Protein AF-A0A0F3RAG9-F1 (afdb_monomer)

Sequence (196 aa):
MIFYNGQEKYNVARNLWDLFANNKLARELWINDYQLVNVHEIPDEEFKQRIWSGILEFFLKHIHERELLKRWQEISDILPELTKITIGYDYLEMILYYTLTKIEQADKIKLENLLSTKLNPEIGTRLMRSLAQHWQQEGKEIGILEGLQVGEAKGIQIGKAEERVEIAKKLLSQGCNVSLISSVTGLDEAFISSLE

pLDDT: mean 90.66, std 4.64, range [70.31, 97.06]

Mean predicted aligned error: 9.63 Å

Secondary structure (DSSP, 8-state):
------SSPP-S-SSSGGGSTTHHHHHHHHHSPP----GGGS-HHHHHT-TTHHHHHHHHHHTT-S-HHHHHHHTTTTHHHHHTSTTHHHHHHHHHHHHHTTS-HHHHHHHHHHHHHHS-HHHHHHHHHHHHHHHHHHHHHHHHHHHHHHHHHHHHHHHHHHHHHHHHHHHHHTT--HHHHHHHH---HHHHHTT-

Nearest PDB structures (foldseek):
  3ma5-assembly3_C  TM=4.057E-01  e=1.412E+00  Salinibacter ruber DSM 13855
  2kcl-assembly1_A  TM=4.139E-01  e=2.198E+00  Salinibacter ruber DSM 13855
  2kcv-assembly1_A  TM=4.066E-01  e=5.879E+00  Salinibacter ruber DSM 13855
  5ecf-assembly1_A  TM=2.632E-01  e=6.486E+00  Talaromyces marneffei PM1

Structure (mmCIF, N/CA/C/O backbone):
data_AF-A0A0F3RAG9-F1
#
_entry.id   AF-A0A0F3RAG9-F1
#
loop_
_atom_site.group_PDB
_atom_site.id
_atom_site.type_symbol
_atom_site.label_atom_id
_atom_site.label_alt_id
_atom_site.label_comp_id
_atom_site.label_asym_id
_atom_site.label_entity_id
_atom_site.label_seq_id
_atom_site.pdbx_PDB_ins_code
_atom_site.Cartn_x
_atom_site.Cartn_y
_atom_site.Cartn_z
_atom_site.occupancy
_atom_site.B_iso_or_equiv
_atom_site.auth_seq_id
_atom_site.auth_comp_id
_atom_site.auth_asym_id
_at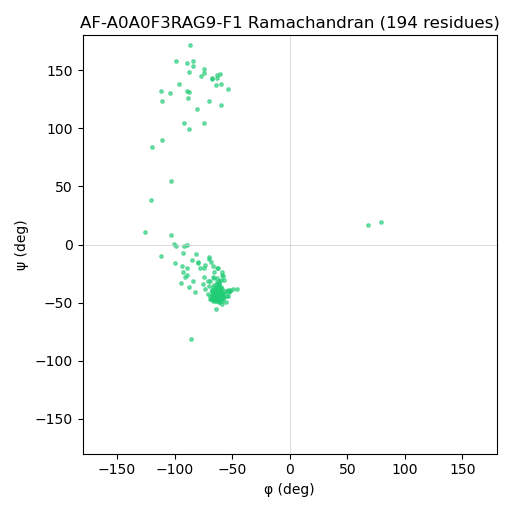om_site.auth_atom_id
_atom_site.pdbx_PDB_model_num
ATOM 1 N N . MET A 1 1 ? -20.037 17.750 -31.673 1.00 79.00 1 MET A N 1
ATOM 2 C CA . MET A 1 1 ? -19.789 19.143 -32.113 1.00 79.00 1 MET A CA 1
ATOM 3 C C . MET A 1 1 ? -19.355 19.939 -30.894 1.00 79.00 1 MET A C 1
ATOM 5 O O . MET A 1 1 ? -20.011 19.799 -29.872 1.00 79.00 1 MET A O 1
ATOM 9 N N . ILE A 1 2 ? -18.245 20.681 -30.964 1.00 86.44 2 ILE A N 1
ATOM 10 C CA . ILE A 1 2 ? -17.717 21.471 -29.835 1.00 86.44 2 ILE A CA 1
ATOM 11 C C . ILE A 1 2 ? -17.875 22.956 -30.167 1.00 86.44 2 ILE A C 1
ATOM 13 O O . ILE A 1 2 ? -17.514 23.374 -31.266 1.00 86.44 2 ILE A O 1
ATOM 17 N N . PHE A 1 3 ? -18.406 23.736 -29.222 1.00 91.44 3 PHE A N 1
ATOM 18 C CA . PHE A 1 3 ? -18.551 25.186 -29.336 1.00 91.44 3 PHE A CA 1
ATOM 19 C C . PHE A 1 3 ? -17.490 25.889 -28.489 1.00 91.44 3 PHE A C 1
ATOM 21 O O . PHE A 1 3 ? -17.327 25.578 -27.312 1.00 91.44 3 PHE A O 1
ATOM 28 N N . TYR A 1 4 ? -16.789 26.849 -29.085 1.00 93.50 4 TYR A N 1
ATOM 29 C CA . TYR A 1 4 ? -15.824 27.704 -28.400 1.00 93.50 4 TYR A CA 1
ATOM 30 C C . TYR A 1 4 ? -16.376 29.132 -28.343 1.00 93.50 4 TYR A C 1
ATOM 32 O O . TYR A 1 4 ? -16.694 29.698 -29.385 1.00 93.50 4 TYR A O 1
ATOM 40 N N . ASN A 1 5 ? -16.493 29.693 -27.137 1.00 94.94 5 ASN A N 1
ATOM 41 C CA . ASN A 1 5 ? -17.006 31.047 -26.884 1.00 94.94 5 ASN A CA 1
ATOM 42 C C . ASN A 1 5 ? -15.957 31.927 -26.174 1.00 94.94 5 ASN A C 1
ATOM 44 O O . ASN A 1 5 ? -16.272 32.657 -25.236 1.00 94.94 5 ASN A O 1
ATOM 48 N N . GLY A 1 6 ? -14.684 31.786 -26.549 1.00 93.69 6 GLY A N 1
ATOM 49 C CA . GLY A 1 6 ? -13.626 32.675 -26.068 1.00 93.69 6 GLY A CA 1
ATOM 50 C C . GLY A 1 6 ? -13.542 33.951 -26.905 1.00 93.69 6 GLY A C 1
ATOM 51 O O . GLY A 1 6 ? -13.917 33.954 -28.075 1.00 93.69 6 GLY A O 1
ATOM 52 N N . GLN A 1 7 ? -13.046 35.032 -26.297 1.00 94.38 7 GLN A N 1
ATOM 53 C CA . GLN A 1 7 ? -12.820 36.307 -26.992 1.00 94.38 7 GLN A CA 1
ATOM 54 C C . GLN A 1 7 ? -11.590 36.265 -27.914 1.00 94.38 7 GLN A C 1
ATOM 56 O O . GLN A 1 7 ? -11.556 36.954 -28.929 1.00 94.38 7 GLN A O 1
ATOM 61 N N . GLU A 1 8 ? -10.604 35.428 -27.582 1.00 94.88 8 GLU A N 1
ATOM 62 C CA . GLU A 1 8 ? -9.383 35.233 -28.364 1.00 94.88 8 GLU A CA 1
ATOM 63 C C . GLU A 1 8 ? -9.571 34.223 -29.503 1.00 94.88 8 GLU A C 1
ATOM 65 O O . GLU A 1 8 ? -10.447 33.358 -29.473 1.00 94.88 8 GLU A O 1
ATOM 70 N N . LYS A 1 9 ? -8.711 34.290 -30.526 1.00 94.38 9 LYS A N 1
ATOM 71 C CA . LYS A 1 9 ? -8.757 33.329 -31.636 1.00 94.38 9 LYS A CA 1
ATOM 72 C C . LYS A 1 9 ? -8.304 31.946 -31.164 1.00 94.38 9 LYS A C 1
ATOM 74 O O . LYS A 1 9 ? -7.165 31.775 -30.737 1.00 94.38 9 LYS A O 1
ATOM 79 N N . TYR A 1 10 ? -9.150 30.933 -31.354 1.00 93.75 10 TYR A N 1
ATOM 80 C CA . TYR A 1 10 ? -8.765 29.542 -31.106 1.00 93.75 10 TYR A CA 1
ATOM 81 C C . TYR A 1 10 ? -7.568 29.137 -31.983 1.00 93.75 10 TYR A C 1
ATOM 83 O O . TYR A 1 10 ? -7.656 29.176 -33.215 1.00 93.75 10 TYR A O 1
ATOM 91 N N . ASN A 1 11 ? -6.465 28.740 -31.350 1.00 93.06 11 ASN A N 1
ATOM 92 C CA . ASN A 1 11 ? -5.166 28.501 -31.988 1.00 93.06 11 ASN A CA 1
ATOM 93 C C . ASN A 1 11 ? -4.583 27.101 -31.716 1.00 93.06 11 ASN A C 1
ATOM 95 O O . ASN A 1 11 ? -3.427 26.848 -32.039 1.00 93.06 11 ASN A O 1
ATOM 99 N N . VAL A 1 12 ? -5.376 26.196 -31.142 1.00 91.00 12 VAL A N 1
ATOM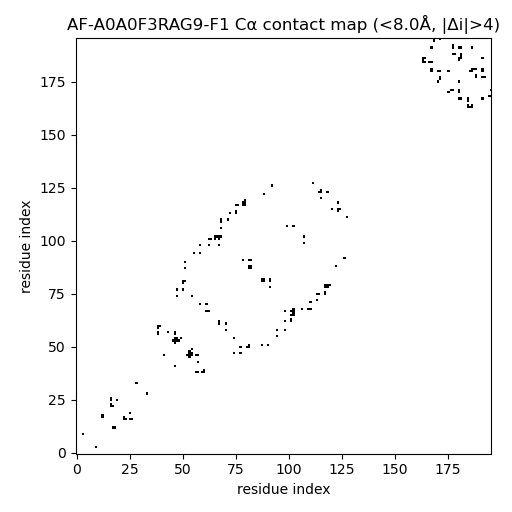 100 C CA . VAL A 1 12 ? -4.966 24.821 -30.820 1.00 91.00 12 VAL A CA 1
ATOM 101 C C . VAL A 1 12 ? -5.453 23.855 -31.910 1.00 91.00 12 VAL A C 1
ATOM 103 O O . VAL A 1 12 ? -6.379 24.162 -32.668 1.00 91.00 12 VAL A O 1
ATOM 106 N N . ALA A 1 13 ? -4.821 22.686 -32.026 1.00 92.31 13 ALA A N 1
ATOM 107 C CA . ALA A 1 13 ? -5.253 21.651 -32.956 1.00 92.31 13 ALA A CA 1
ATOM 108 C C . ALA A 1 13 ? -6.663 21.131 -32.617 1.00 92.31 13 ALA A C 1
ATOM 110 O O . ALA A 1 13 ? -7.043 21.011 -31.455 1.00 92.31 13 ALA A O 1
ATOM 111 N N . ARG A 1 14 ? -7.452 20.826 -33.653 1.00 92.31 14 ARG A N 1
ATOM 112 C CA . ARG A 1 14 ? -8.833 20.314 -33.518 1.00 92.31 14 ARG A CA 1
ATOM 113 C C . ARG A 1 14 ? -8.930 18.799 -33.681 1.00 92.31 14 ARG A C 1
ATOM 115 O O . ARG A 1 14 ? -9.960 18.214 -33.362 1.00 92.31 14 ARG A O 1
ATOM 122 N N . ASN A 1 15 ? -7.889 18.178 -34.226 1.00 90.44 15 ASN A N 1
ATOM 123 C CA . ASN A 1 15 ? -7.774 16.735 -34.318 1.00 90.44 15 ASN A CA 1
ATOM 124 C C . ASN A 1 15 ? -7.134 16.216 -33.026 1.00 90.44 15 ASN A C 1
ATOM 126 O O . ASN A 1 15 ? -6.104 16.740 -32.609 1.00 90.44 15 ASN A O 1
ATOM 130 N N . LEU A 1 16 ? -7.730 15.191 -32.413 1.00 90.50 16 LEU A N 1
ATOM 131 C CA . LEU A 1 16 ? -7.226 14.598 -31.172 1.00 90.50 16 LEU A CA 1
ATOM 132 C C . LEU A 1 16 ? -5.762 14.153 -31.298 1.00 90.50 16 LEU A C 1
ATOM 134 O O . LEU A 1 16 ? -4.977 14.369 -30.384 1.00 90.50 16 LEU A O 1
ATOM 138 N N . TRP A 1 17 ? -5.382 13.570 -32.434 1.00 93.81 17 TRP A N 1
ATOM 139 C CA . TRP A 1 17 ? -4.045 13.018 -32.648 1.00 93.81 17 TRP A CA 1
ATOM 140 C C . TRP A 1 17 ? -2.980 14.109 -32.778 1.00 93.81 17 TRP A C 1
ATOM 142 O O . TRP A 1 17 ? -1.853 13.918 -32.330 1.00 93.81 17 TRP A O 1
ATOM 152 N N . ASP A 1 18 ? -3.346 15.273 -33.322 1.00 93.25 18 ASP A N 1
ATOM 153 C CA . ASP A 1 18 ? -2.457 16.435 -33.459 1.00 93.25 18 ASP A CA 1
ATOM 154 C C . ASP A 1 18 ? -2.127 17.092 -32.108 1.00 93.25 18 ASP A C 1
ATOM 156 O O . ASP A 1 18 ? -1.242 17.941 -32.034 1.00 93.25 18 ASP A O 1
ATOM 160 N N . LEU A 1 19 ? -2.821 16.702 -31.032 1.00 93.19 19 LEU A N 1
ATOM 161 C CA . LEU A 1 19 ? -2.505 17.128 -29.667 1.00 93.19 19 LEU A CA 1
ATOM 162 C C . LEU A 1 19 ? -1.338 16.336 -29.056 1.00 93.19 19 LEU A C 1
ATOM 164 O O . LEU A 1 19 ? -0.786 16.758 -28.041 1.00 93.19 19 LEU A O 1
ATOM 168 N N . PHE A 1 20 ? -0.954 15.200 -29.645 1.00 94.62 20 PHE A N 1
ATOM 169 C CA . PHE A 1 20 ? 0.139 14.366 -29.151 1.00 94.62 20 PHE A CA 1
ATOM 170 C C . PHE A 1 20 ? 1.446 14.687 -29.878 1.00 94.62 20 PHE A C 1
ATOM 172 O O . PHE A 1 20 ? 1.482 14.785 -31.103 1.00 94.62 20 PHE A O 1
ATOM 179 N N . ALA A 1 21 ? 2.555 14.741 -29.130 1.00 95.50 21 ALA A N 1
ATOM 180 C CA . ALA A 1 21 ? 3.895 14.932 -29.697 1.00 95.50 21 ALA A CA 1
ATOM 181 C C . ALA A 1 21 ? 4.258 13.856 -30.740 1.00 95.50 21 ALA A C 1
ATOM 183 O O . ALA A 1 21 ? 4.979 14.129 -31.696 1.00 95.50 21 ALA A O 1
ATOM 184 N N . ASN A 1 22 ? 3.722 12.641 -30.576 1.00 95.44 22 ASN A N 1
ATOM 185 C CA . ASN A 1 22 ? 3.790 11.570 -31.562 1.00 95.44 22 ASN A CA 1
ATOM 186 C C . ASN A 1 22 ? 2.374 11.152 -31.989 1.00 95.44 22 ASN A C 1
ATOM 188 O O . ASN A 1 22 ? 1.807 10.191 -31.467 1.00 95.44 22 ASN A O 1
ATOM 192 N N . ASN A 1 23 ? 1.815 11.892 -32.950 1.00 94.44 23 ASN A N 1
ATOM 193 C CA . ASN A 1 23 ? 0.489 11.645 -33.524 1.00 94.44 23 ASN A CA 1
ATOM 194 C C . ASN A 1 23 ? 0.335 10.200 -34.034 1.00 94.44 23 ASN A C 1
ATOM 196 O O . ASN A 1 23 ? -0.671 9.552 -33.744 1.00 94.44 23 ASN A O 1
ATOM 200 N N . LYS A 1 24 ? 1.346 9.676 -34.744 1.00 93.25 24 LYS A N 1
ATOM 201 C CA . LYS A 1 24 ? 1.295 8.330 -35.330 1.00 93.25 24 LYS A CA 1
ATOM 202 C C . LYS A 1 24 ? 1.131 7.261 -34.249 1.00 93.25 24 LYS A C 1
ATOM 204 O O . LYS A 1 24 ? 0.216 6.452 -34.349 1.00 93.25 24 LYS A O 1
ATOM 209 N N . LEU A 1 25 ? 1.956 7.310 -33.201 1.00 91.81 25 LEU A N 1
ATOM 210 C CA . LEU A 1 25 ? 1.875 6.364 -32.087 1.00 91.81 25 LEU A CA 1
ATOM 211 C C . LEU A 1 25 ? 0.546 6.480 -31.333 1.00 91.81 25 LEU A C 1
ATOM 213 O O . LEU A 1 25 ? -0.081 5.466 -31.049 1.00 91.81 25 LEU A O 1
ATOM 217 N N . ALA A 1 26 ? 0.095 7.703 -31.030 1.00 92.44 26 ALA A N 1
ATOM 218 C CA . ALA A 1 26 ? -1.175 7.916 -30.334 1.00 92.44 26 ALA A CA 1
ATOM 219 C C . ALA A 1 26 ? -2.352 7.331 -31.124 1.00 92.44 26 ALA A C 1
ATOM 221 O O . ALA A 1 26 ? -3.222 6.669 -30.563 1.00 92.44 26 ALA A O 1
ATOM 222 N N . ARG A 1 27 ? -2.345 7.525 -32.445 1.00 92.44 27 ARG A N 1
ATOM 223 C CA . ARG A 1 27 ? -3.359 6.974 -33.336 1.00 92.44 27 ARG A CA 1
ATOM 224 C C . ARG A 1 27 ? -3.292 5.448 -33.416 1.00 92.44 27 ARG A C 1
ATOM 226 O O . ARG A 1 27 ? -4.335 4.804 -33.364 1.00 92.44 27 ARG A O 1
ATOM 233 N N . GLU A 1 28 ? -2.097 4.874 -33.540 1.00 91.38 28 GLU A N 1
ATOM 234 C CA . GLU A 1 28 ? -1.902 3.418 -33.572 1.00 91.38 28 GLU A CA 1
ATOM 235 C C . GLU A 1 28 ? -2.357 2.750 -32.268 1.00 91.38 28 GLU A C 1
ATOM 237 O O . GLU A 1 28 ? -3.022 1.720 -32.328 1.00 91.38 28 GLU A O 1
ATOM 242 N N . LEU A 1 29 ? -2.065 3.355 -31.113 1.00 89.19 29 LEU A N 1
ATOM 243 C CA . LEU A 1 29 ? -2.452 2.844 -29.794 1.00 89.19 29 LEU A CA 1
ATOM 244 C C . LEU A 1 29 ? -3.975 2.843 -29.576 1.00 89.19 29 LEU A C 1
ATOM 246 O O . LEU A 1 29 ? -4.497 1.966 -28.900 1.00 89.19 29 LEU A O 1
ATOM 250 N N . TRP A 1 30 ? -4.683 3.838 -30.117 1.00 88.56 30 TRP A N 1
ATOM 251 C CA . TRP A 1 30 ? -6.124 4.005 -29.892 1.00 88.56 30 TRP A CA 1
ATOM 252 C C . TRP A 1 30 ? -7.016 3.278 -30.901 1.00 88.56 30 TRP A C 1
ATOM 254 O O . TRP A 1 30 ? -8.177 3.020 -30.596 1.00 88.56 30 TRP A O 1
ATOM 264 N N . ILE A 1 31 ? -6.527 3.027 -32.119 1.00 91.50 31 ILE A N 1
ATOM 265 C CA . ILE A 1 31 ? -7.334 2.424 -33.193 1.00 91.50 31 ILE A CA 1
ATOM 266 C C . ILE A 1 31 ? -7.169 0.904 -33.249 1.00 91.50 31 ILE A C 1
ATOM 268 O O . ILE A 1 31 ? -8.115 0.214 -33.623 1.00 91.50 31 ILE A O 1
ATOM 272 N N . ASN A 1 32 ? -5.983 0.391 -32.926 1.00 90.00 32 ASN A N 1
ATOM 273 C CA . ASN A 1 32 ? -5.726 -1.045 -32.940 1.00 90.00 32 ASN A CA 1
ATOM 274 C C . ASN A 1 32 ? -6.122 -1.692 -31.608 1.00 90.00 32 ASN A C 1
ATOM 276 O O . ASN A 1 32 ? -6.420 -1.002 -30.631 1.00 90.00 32 ASN A O 1
ATOM 280 N N . ASP A 1 33 ? -6.085 -3.025 -31.570 1.00 89.81 33 ASP A N 1
ATOM 281 C CA . ASP A 1 33 ? -6.225 -3.770 -30.323 1.00 89.81 33 ASP A CA 1
ATOM 282 C C . ASP A 1 33 ? -5.201 -3.274 -29.299 1.00 89.81 33 ASP A C 1
ATOM 284 O O . ASP A 1 33 ? -4.016 -3.087 -29.600 1.00 89.81 33 ASP A O 1
ATOM 288 N N . TYR A 1 34 ? -5.666 -3.049 -28.073 1.00 83.75 34 TYR A N 1
ATOM 289 C CA . TYR A 1 34 ? -4.785 -2.635 -26.996 1.00 83.75 34 TYR A CA 1
ATOM 290 C C . TYR A 1 34 ? -3.830 -3.775 -26.641 1.00 83.75 34 TYR A C 1
ATOM 292 O O . TYR A 1 34 ? -4.202 -4.949 -26.598 1.00 83.75 34 TYR A O 1
ATOM 300 N N . GLN A 1 35 ? -2.589 -3.421 -26.325 1.00 84.38 35 GLN A N 1
ATOM 301 C CA . GLN A 1 35 ? -1.647 -4.386 -25.784 1.00 84.38 35 GLN A CA 1
ATOM 302 C C . GLN A 1 35 ? -2.020 -4.686 -24.327 1.00 84.38 35 GLN A C 1
ATOM 304 O O . GLN A 1 35 ? -1.776 -3.875 -23.433 1.00 84.38 35 GLN A O 1
ATOM 309 N N . LEU A 1 36 ? -2.613 -5.854 -24.081 1.00 89.19 36 LEU A N 1
ATOM 310 C CA . LEU A 1 36 ? -2.827 -6.358 -22.728 1.00 89.19 36 LEU A CA 1
ATOM 311 C C . LEU A 1 36 ? -1.537 -6.995 -22.211 1.00 89.19 36 LEU A C 1
ATOM 313 O O . LEU A 1 36 ? -1.080 -8.003 -22.745 1.00 89.19 36 LEU A O 1
ATOM 317 N N . VAL A 1 37 ? -0.968 -6.432 -21.148 1.00 90.12 37 VAL A N 1
ATOM 318 C CA . VAL A 1 37 ? 0.148 -7.058 -20.432 1.00 90.12 37 VAL A CA 1
ATOM 319 C C . VAL A 1 37 ? -0.425 -7.915 -19.310 1.00 90.12 37 VAL A C 1
ATOM 321 O O . VAL A 1 37 ? -0.867 -7.394 -18.287 1.00 90.12 37 VAL A O 1
ATOM 324 N N . ASN A 1 38 ? -0.428 -9.235 -19.501 1.00 93.81 38 ASN A N 1
ATOM 325 C CA . ASN A 1 38 ? -0.780 -10.175 -18.444 1.00 93.81 38 ASN A CA 1
ATOM 326 C C . ASN A 1 38 ? 0.469 -10.530 -17.627 1.00 93.81 38 ASN A C 1
ATOM 328 O O . ASN A 1 38 ? 1.260 -11.385 -18.020 1.00 93.81 38 ASN A O 1
ATOM 332 N N . VAL A 1 39 ? 0.634 -9.896 -16.465 1.00 95.25 39 VAL A N 1
ATOM 333 C CA . VAL A 1 39 ? 1.785 -10.142 -15.579 1.00 95.25 39 VAL A CA 1
ATOM 334 C C . VAL A 1 39 ? 1.895 -11.602 -15.125 1.00 95.25 39 VAL A C 1
ATOM 336 O O . VAL A 1 39 ? 2.989 -12.063 -14.820 1.00 95.25 39 VAL A O 1
ATOM 339 N N . HIS A 1 40 ? 0.799 -12.367 -15.121 1.00 94.88 40 HIS A N 1
ATOM 340 C CA . HIS A 1 40 ? 0.827 -13.776 -14.724 1.00 94.88 40 HIS A CA 1
ATOM 341 C C . HIS A 1 40 ? 1.444 -14.704 -15.779 1.00 94.88 40 HIS A C 1
ATOM 343 O O . HIS A 1 40 ? 1.895 -15.791 -15.424 1.00 94.88 40 HIS A O 1
ATOM 349 N N . GLU A 1 41 ? 1.500 -14.282 -17.044 1.00 95.38 41 GLU A N 1
ATOM 350 C CA . GLU A 1 41 ? 2.132 -15.039 -18.137 1.00 95.38 41 GLU A CA 1
ATOM 351 C C . GLU A 1 41 ? 3.641 -14.790 -18.232 1.00 95.38 41 GLU A C 1
ATOM 353 O O . GLU A 1 41 ? 4.351 -15.544 -18.894 1.00 95.38 41 GLU A O 1
ATOM 358 N N . ILE A 1 42 ? 4.143 -13.758 -17.550 1.00 94.69 42 ILE A N 1
ATOM 359 C CA . ILE A 1 42 ? 5.556 -13.385 -17.569 1.00 94.69 42 ILE A CA 1
ATOM 360 C C . ILE A 1 42 ? 6.301 -14.166 -16.466 1.00 94.69 42 ILE A C 1
ATOM 362 O O . ILE A 1 42 ? 5.886 -14.134 -15.298 1.00 94.69 42 ILE A O 1
ATOM 366 N N . PRO A 1 43 ? 7.392 -14.885 -16.791 1.00 95.12 43 PRO A N 1
ATOM 367 C CA . PRO A 1 43 ? 8.254 -15.540 -15.809 1.00 95.12 43 PRO A CA 1
ATOM 368 C C . PRO A 1 43 ? 8.948 -14.548 -14.869 1.00 95.12 43 PRO A C 1
ATOM 370 O O . PRO A 1 43 ? 9.385 -13.479 -15.291 1.00 95.12 43 PRO A O 1
ATOM 373 N N . ASP A 1 44 ? 9.150 -14.940 -13.610 1.00 94.50 44 ASP A N 1
ATOM 374 C CA . ASP A 1 44 ? 9.718 -14.035 -12.597 1.00 94.50 44 ASP A CA 1
ATOM 375 C C . ASP A 1 44 ? 11.149 -13.585 -12.935 1.00 94.50 44 ASP A C 1
ATOM 377 O O . ASP A 1 44 ? 11.543 -12.451 -12.664 1.00 94.50 44 ASP A O 1
ATOM 381 N N . GLU A 1 45 ? 11.919 -14.448 -13.600 1.00 92.31 45 GLU A N 1
ATOM 382 C CA . GLU A 1 45 ? 13.275 -14.137 -14.062 1.00 92.31 45 GLU A CA 1
ATOM 383 C C . GLU A 1 45 ? 13.309 -13.047 -15.144 1.00 92.31 45 GLU A C 1
ATOM 385 O O . GLU A 1 45 ? 14.318 -12.357 -15.284 1.00 92.31 45 GLU A O 1
ATOM 390 N N . GLU A 1 46 ? 12.221 -12.843 -15.893 1.00 93.38 46 GLU A N 1
ATOM 391 C CA . GLU A 1 46 ? 12.136 -11.747 -16.864 1.00 93.38 46 GLU A CA 1
ATOM 392 C C . GLU A 1 46 ? 11.926 -10.394 -16.181 1.00 93.38 46 GLU A C 1
ATOM 394 O O . GLU A 1 46 ? 12.469 -9.383 -16.634 1.00 93.38 46 GLU A O 1
ATOM 399 N N . PHE A 1 47 ? 11.200 -10.360 -15.061 1.00 91.56 47 PHE A N 1
ATOM 400 C CA . PHE A 1 47 ? 11.040 -9.135 -14.277 1.00 91.56 47 PHE A CA 1
ATOM 401 C C . PHE A 1 47 ? 12.372 -8.660 -13.702 1.00 91.56 47 PHE A C 1
ATOM 403 O O . PHE A 1 47 ? 12.697 -7.476 -13.772 1.00 91.56 47 PHE A O 1
ATOM 410 N N . LYS A 1 48 ? 13.194 -9.589 -13.207 1.00 86.44 48 LYS A N 1
ATOM 411 C CA . LYS A 1 48 ? 14.506 -9.282 -12.613 1.00 86.44 48 LYS A CA 1
ATOM 412 C C . LYS A 1 48 ? 15.489 -8.647 -13.606 1.00 86.44 48 LYS A C 1
ATOM 414 O O . LYS A 1 48 ? 16.419 -7.964 -13.189 1.00 86.44 48 LYS A O 1
ATOM 419 N N . GLN A 1 49 ? 15.268 -8.814 -14.912 1.00 88.12 49 GLN A N 1
ATOM 420 C CA . GLN A 1 49 ? 16.080 -8.191 -15.966 1.00 88.12 49 GLN A CA 1
ATOM 421 C C . GLN A 1 49 ? 15.736 -6.709 -16.193 1.00 88.12 49 GLN A C 1
ATOM 423 O O . GLN A 1 49 ? 16.542 -5.966 -16.753 1.00 88.12 49 GLN A O 1
ATOM 428 N N . ARG A 1 50 ? 14.549 -6.256 -15.766 1.00 88.00 50 ARG A N 1
ATOM 429 C CA . ARG A 1 50 ? 14.053 -4.886 -15.962 1.00 88.00 50 ARG A CA 1
ATOM 430 C C . ARG A 1 50 ? 14.017 -4.168 -14.617 1.00 88.00 50 ARG A C 1
ATOM 432 O O . ARG A 1 50 ? 12.999 -4.178 -13.935 1.00 88.00 50 ARG A O 1
ATOM 439 N N . ILE A 1 51 ? 15.122 -3.510 -14.257 1.00 77.69 51 ILE A N 1
ATOM 440 C CA . ILE A 1 51 ? 15.323 -2.920 -12.917 1.00 77.69 51 ILE A CA 1
ATOM 441 C C . ILE A 1 51 ? 14.160 -2.016 -12.484 1.00 77.69 51 ILE A C 1
ATOM 443 O O . ILE A 1 51 ? 13.773 -2.044 -11.322 1.00 77.69 51 ILE A O 1
ATOM 447 N N . TRP A 1 52 ? 13.592 -1.228 -13.401 1.00 80.88 52 TRP A N 1
ATOM 448 C CA . TRP A 1 52 ? 12.467 -0.354 -13.081 1.00 80.88 52 TRP A CA 1
ATOM 449 C C . TRP A 1 52 ? 11.123 -1.088 -13.190 1.00 80.88 52 TRP A C 1
ATOM 451 O O . TRP A 1 52 ? 10.602 -1.560 -12.184 1.00 80.88 52 TRP A O 1
ATOM 461 N N . SER A 1 53 ? 10.578 -1.236 -14.403 1.00 86.94 53 SER A N 1
ATOM 462 C CA . SER A 1 53 ? 9.221 -1.768 -14.603 1.00 86.94 53 SER A CA 1
ATOM 463 C C . SER A 1 53 ? 9.034 -3.198 -14.096 1.00 86.94 53 SER A C 1
ATOM 465 O O . SER A 1 53 ? 7.955 -3.537 -13.620 1.00 86.94 53 SER A O 1
ATOM 467 N N . GLY A 1 54 ? 10.084 -4.021 -14.132 1.00 91.62 54 GLY A N 1
ATOM 468 C CA . GLY A 1 54 ? 10.005 -5.417 -13.730 1.00 91.62 54 GLY A CA 1
ATOM 469 C C . GLY A 1 54 ? 9.705 -5.594 -12.247 1.00 91.62 54 GLY A C 1
ATOM 470 O O . GLY A 1 54 ? 8.893 -6.441 -11.901 1.00 91.62 54 GLY A O 1
ATOM 471 N N . ILE A 1 55 ? 10.270 -4.767 -11.361 1.00 92.25 55 ILE A N 1
ATOM 472 C CA . ILE A 1 55 ? 10.008 -4.890 -9.916 1.00 92.25 55 ILE A CA 1
ATOM 473 C C . ILE A 1 55 ? 8.538 -4.581 -9.594 1.00 92.25 55 ILE A C 1
ATOM 475 O O . ILE A 1 55 ? 7.922 -5.284 -8.792 1.00 92.25 55 ILE A O 1
ATOM 479 N N . LEU A 1 56 ? 7.948 -3.566 -10.233 1.00 91.56 56 LEU A N 1
ATOM 480 C CA . LEU A 1 56 ? 6.520 -3.293 -10.072 1.00 91.56 56 LEU A CA 1
ATOM 481 C C . LEU A 1 56 ? 5.668 -4.413 -10.659 1.00 91.56 56 LEU A C 1
ATOM 483 O O . LEU A 1 56 ? 4.764 -4.880 -9.979 1.00 91.56 56 LEU A O 1
ATOM 487 N N . GLU A 1 57 ? 5.945 -4.853 -11.887 1.00 94.25 57 GLU A N 1
ATOM 488 C CA . GLU A 1 57 ? 5.199 -5.940 -12.534 1.00 94.25 57 GLU A CA 1
ATOM 489 C C . GLU A 1 57 ? 5.261 -7.243 -11.716 1.00 94.25 57 GLU A C 1
ATOM 491 O O . GLU A 1 57 ? 4.241 -7.914 -11.548 1.00 94.25 57 GLU A O 1
ATOM 496 N N . PHE A 1 58 ? 6.416 -7.540 -11.116 1.00 95.69 58 PHE A N 1
ATOM 497 C CA . PHE A 1 58 ? 6.599 -8.642 -10.176 1.00 95.69 58 PHE A CA 1
ATOM 498 C C . PHE A 1 58 ? 5.661 -8.509 -8.970 1.00 95.69 58 PHE A C 1
ATOM 500 O O . PHE A 1 58 ? 4.901 -9.428 -8.667 1.00 95.69 58 PHE A O 1
ATOM 507 N N . PHE A 1 59 ? 5.622 -7.351 -8.303 1.00 95.06 59 PHE A N 1
ATOM 508 C CA . PHE A 1 59 ? 4.691 -7.178 -7.184 1.00 95.06 59 PHE A CA 1
ATOM 509 C C . PHE A 1 59 ? 3.227 -7.116 -7.609 1.00 95.06 59 PHE A C 1
ATOM 511 O O . PHE A 1 59 ? 2.389 -7.599 -6.855 1.00 95.06 59 PHE A O 1
ATOM 518 N N . LEU A 1 60 ? 2.899 -6.599 -8.796 1.00 94.56 60 LEU A N 1
ATOM 519 C CA . LEU A 1 60 ? 1.541 -6.664 -9.348 1.00 94.56 60 LEU A CA 1
ATOM 520 C C . LEU A 1 60 ? 1.084 -8.121 -9.497 1.00 94.56 60 LEU A C 1
ATOM 522 O O . LEU A 1 60 ? -0.033 -8.453 -9.107 1.00 94.56 60 LEU A O 1
ATOM 526 N N . LYS A 1 61 ? 1.959 -9.003 -9.998 1.00 96.44 61 LYS A N 1
ATOM 527 C CA . LYS A 1 61 ? 1.688 -10.442 -10.120 1.00 96.44 61 LYS A CA 1
ATOM 528 C C . LYS A 1 61 ? 1.441 -11.107 -8.765 1.00 96.44 61 LYS A C 1
ATOM 530 O O . LYS A 1 61 ? 0.552 -11.950 -8.651 1.00 96.44 61 LYS A O 1
ATOM 535 N N . HIS A 1 62 ? 2.215 -10.739 -7.744 1.00 95.62 62 HIS A N 1
ATOM 536 C CA . HIS A 1 62 ? 2.211 -11.427 -6.450 1.00 95.62 62 HIS A CA 1
ATOM 537 C C . HIS A 1 62 ? 1.401 -10.728 -5.346 1.00 95.62 62 HIS A C 1
ATOM 539 O O . HIS A 1 62 ? 1.326 -11.255 -4.239 1.00 95.62 62 HIS A O 1
ATOM 545 N N . ILE A 1 63 ? 0.761 -9.580 -5.605 1.00 94.56 63 ILE A N 1
ATOM 546 C CA . ILE A 1 63 ? 0.122 -8.748 -4.562 1.00 94.56 63 ILE A CA 1
ATOM 547 C C . ILE A 1 63 ? -0.949 -9.478 -3.737 1.00 94.56 63 ILE A C 1
ATOM 549 O O . ILE A 1 63 ? -1.222 -9.118 -2.593 1.00 94.56 63 ILE A O 1
ATOM 553 N N . HIS A 1 64 ? -1.577 -10.497 -4.321 1.00 92.00 64 HIS A N 1
ATOM 554 C CA . HIS A 1 64 ? -2.632 -11.283 -3.683 1.00 92.00 64 HIS A CA 1
ATOM 555 C C . HIS A 1 64 ? -2.113 -12.525 -2.946 1.00 92.00 64 HIS A C 1
ATOM 557 O O . HIS A 1 64 ? -2.902 -13.260 -2.350 1.00 92.00 64 HIS A O 1
ATOM 563 N N . GLU A 1 65 ? -0.806 -12.778 -2.974 1.00 90.94 65 GLU A N 1
ATOM 564 C CA . GLU A 1 65 ? -0.196 -13.854 -2.203 1.00 90.94 65 GLU A CA 1
ATOM 565 C C . GLU A 1 65 ? -0.116 -13.493 -0.719 1.00 90.94 65 GLU A C 1
ATOM 567 O O . GLU A 1 65 ? 0.065 -12.337 -0.343 1.00 90.94 65 GLU A O 1
ATOM 572 N N . ARG A 1 66 ? -0.224 -14.504 0.150 1.00 84.81 66 ARG A N 1
ATOM 573 C CA . ARG A 1 66 ? -0.149 -14.295 1.605 1.00 84.81 66 ARG A CA 1
ATOM 574 C C . ARG A 1 66 ? 1.258 -13.917 2.068 1.00 84.81 66 ARG A C 1
ATOM 576 O O . ARG A 1 66 ? 1.413 -13.129 2.988 1.00 84.81 66 ARG A O 1
ATOM 583 N N . GLU A 1 67 ? 2.283 -14.480 1.435 1.00 88.00 67 GLU A N 1
ATOM 584 C CA . GLU A 1 67 ? 3.671 -14.394 1.901 1.00 88.00 67 GLU A CA 1
ATOM 585 C C . GLU A 1 67 ? 4.491 -13.373 1.097 1.00 88.00 67 GLU A C 1
ATOM 587 O O . GLU A 1 67 ? 5.560 -13.682 0.570 1.00 88.00 67 GLU A O 1
ATOM 592 N N . LEU A 1 68 ? 4.013 -12.128 1.014 1.00 93.00 68 LEU A N 1
ATOM 593 C CA . LEU A 1 68 ? 4.683 -11.057 0.261 1.00 93.00 68 LEU A CA 1
ATOM 594 C C . LEU A 1 68 ? 6.109 -10.751 0.736 1.00 93.00 68 LEU A C 1
ATOM 596 O O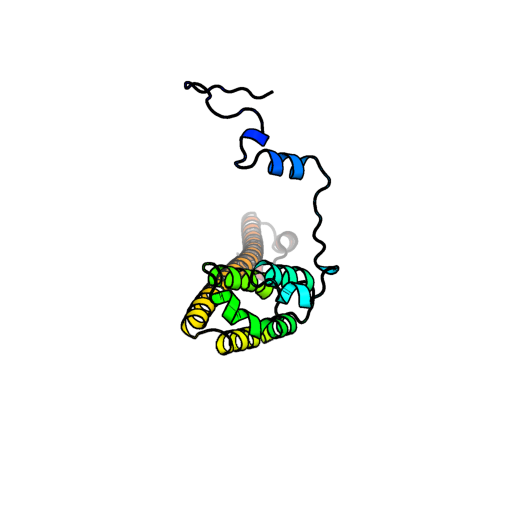 . LEU A 1 68 ? 6.940 -10.311 -0.059 1.00 93.00 68 LEU A O 1
ATOM 600 N N . LEU A 1 69 ? 6.432 -11.021 2.004 1.00 93.88 69 LEU A N 1
ATOM 601 C CA . LEU A 1 69 ? 7.800 -10.888 2.502 1.00 93.88 69 LEU A CA 1
ATOM 602 C C . LEU A 1 69 ? 8.781 -11.795 1.740 1.00 93.88 69 LEU A C 1
ATOM 604 O O . LEU A 1 69 ? 9.903 -11.371 1.469 1.00 93.88 69 LEU A O 1
ATOM 608 N N . LYS A 1 70 ? 8.370 -13.011 1.348 1.00 94.75 70 LYS A N 1
ATOM 609 C CA . LYS A 1 70 ? 9.220 -13.909 0.546 1.00 94.75 70 LYS A CA 1
ATOM 610 C C . LYS A 1 70 ? 9.542 -13.292 -0.812 1.00 94.75 70 LYS A C 1
ATOM 612 O O . LYS A 1 70 ? 10.683 -13.332 -1.255 1.00 94.75 70 LYS A O 1
ATOM 617 N N . ARG A 1 71 ? 8.567 -12.616 -1.420 1.00 95.19 71 ARG A N 1
ATOM 618 C CA . ARG A 1 71 ? 8.739 -11.915 -2.701 1.00 95.19 71 ARG A CA 1
ATOM 619 C C . ARG A 1 71 ? 9.697 -10.736 -2.586 1.00 95.19 71 ARG A C 1
ATOM 621 O O . ARG A 1 71 ? 10.574 -10.576 -3.426 1.00 95.19 71 ARG A O 1
ATOM 628 N N . TRP A 1 72 ? 9.623 -9.981 -1.492 1.00 94.88 72 TRP A N 1
ATOM 629 C CA . TRP A 1 72 ? 10.634 -8.972 -1.171 1.00 94.88 72 TRP A CA 1
ATOM 630 C C . TRP A 1 72 ? 12.044 -9.558 -1.019 1.00 94.88 72 TRP A C 1
ATOM 632 O O . TRP A 1 72 ? 13.006 -8.949 -1.483 1.00 94.88 72 TRP A O 1
ATOM 642 N N . GLN A 1 73 ? 12.184 -10.736 -0.404 1.00 95.25 73 GLN A N 1
ATOM 643 C CA . GLN A 1 73 ? 13.478 -11.415 -0.271 1.00 95.25 73 GLN A CA 1
ATOM 644 C C . GLN A 1 73 ? 14.053 -11.823 -1.635 1.00 95.25 73 GLN A C 1
ATOM 646 O O . GLN A 1 73 ? 15.243 -11.614 -1.868 1.00 95.25 73 GLN A O 1
ATOM 651 N N . GLU A 1 74 ? 13.217 -12.323 -2.549 1.00 94.44 74 GLU A N 1
ATOM 652 C CA . GLU A 1 74 ? 13.619 -12.753 -3.899 1.00 94.44 74 GLU A CA 1
ATOM 653 C C . GLU A 1 74 ? 14.214 -11.631 -4.759 1.00 94.44 74 GLU A C 1
ATOM 655 O O . GLU A 1 74 ? 15.103 -11.887 -5.570 1.00 94.44 74 GLU A O 1
ATOM 660 N N . ILE A 1 75 ? 13.748 -10.392 -4.586 1.00 92.75 75 ILE A N 1
ATOM 661 C CA . ILE A 1 75 ? 14.252 -9.228 -5.335 1.00 92.75 75 ILE A CA 1
ATOM 662 C C . ILE A 1 75 ? 15.276 -8.400 -4.551 1.00 92.75 75 ILE A C 1
ATOM 664 O O . ILE A 1 75 ? 15.774 -7.391 -5.052 1.00 92.75 75 ILE A O 1
ATOM 668 N N . SER A 1 76 ? 15.570 -8.789 -3.307 1.00 92.62 76 SER A N 1
ATOM 669 C CA . SER A 1 76 ? 16.312 -7.961 -2.352 1.00 92.62 76 SER A CA 1
ATOM 670 C C . SER A 1 76 ? 17.715 -7.577 -2.834 1.00 92.62 76 SER A C 1
ATOM 672 O O . SER A 1 76 ? 18.192 -6.484 -2.534 1.00 92.62 76 SER A O 1
ATOM 674 N N . ASP A 1 77 ? 18.343 -8.439 -3.634 1.00 91.31 77 ASP A N 1
ATOM 675 C CA . ASP A 1 77 ? 19.669 -8.218 -4.221 1.00 91.31 77 ASP A CA 1
ATOM 676 C C . ASP A 1 77 ? 19.672 -7.192 -5.366 1.00 91.31 77 ASP A C 1
ATOM 678 O O . ASP A 1 77 ? 20.719 -6.639 -5.693 1.00 91.31 77 ASP A O 1
ATOM 682 N N . ILE A 1 78 ? 18.509 -6.894 -5.953 1.00 90.62 78 ILE A N 1
ATOM 683 C CA . ILE A 1 78 ? 18.355 -5.955 -7.077 1.00 90.62 78 ILE A CA 1
ATOM 684 C C . ILE A 1 78 ? 18.046 -4.538 -6.568 1.00 90.62 78 ILE A C 1
ATOM 686 O O . ILE A 1 78 ? 18.343 -3.547 -7.238 1.00 90.62 78 ILE A O 1
ATOM 690 N N . LEU A 1 79 ? 17.498 -4.417 -5.354 1.00 90.75 79 LEU A N 1
ATOM 691 C CA . LEU A 1 79 ? 17.125 -3.135 -4.747 1.00 90.75 79 LEU A CA 1
ATOM 692 C C . LEU A 1 79 ? 18.261 -2.094 -4.726 1.00 90.75 79 LEU A C 1
ATOM 694 O O . LEU A 1 79 ? 17.983 -0.933 -5.031 1.00 90.75 79 LEU A O 1
ATOM 698 N N . PRO A 1 80 ? 19.532 -2.444 -4.436 1.00 90.62 80 PRO A N 1
ATOM 699 C CA . PRO A 1 80 ? 20.619 -1.469 -4.475 1.00 90.62 80 PRO A CA 1
ATOM 700 C C . PRO A 1 80 ? 20.799 -0.849 -5.863 1.00 90.62 80 PRO A C 1
ATOM 702 O O . PRO A 1 80 ? 21.003 0.360 -5.967 1.00 90.62 80 PRO A O 1
ATOM 705 N N . GLU A 1 81 ? 20.675 -1.641 -6.932 1.00 89.44 81 GLU A N 1
ATOM 706 C CA . GLU A 1 81 ? 20.769 -1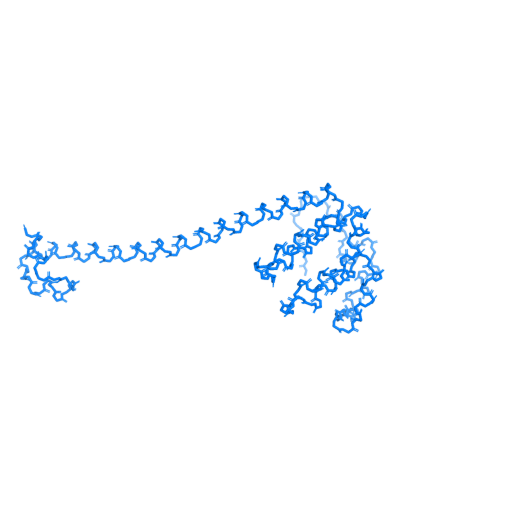.145 -8.309 1.00 89.44 81 GLU A CA 1
ATOM 707 C C . GLU A 1 81 ? 19.588 -0.242 -8.667 1.00 89.44 81 GLU A C 1
ATOM 709 O O . GLU A 1 81 ? 19.794 0.813 -9.267 1.00 89.44 81 GLU A O 1
ATOM 714 N N . LEU A 1 82 ? 18.369 -0.587 -8.227 1.00 88.81 82 LEU A N 1
ATOM 715 C CA . LEU A 1 82 ? 17.199 0.280 -8.394 1.00 88.81 82 LEU A CA 1
ATOM 716 C C . LEU A 1 82 ? 17.473 1.673 -7.820 1.00 88.81 82 LEU A C 1
ATOM 718 O O . LEU A 1 82 ? 17.202 2.675 -8.477 1.00 88.81 82 LEU A O 1
ATOM 722 N N . THR A 1 83 ? 18.072 1.749 -6.630 1.00 86.94 83 THR A N 1
ATOM 723 C CA . THR A 1 83 ? 18.321 3.034 -5.967 1.00 86.94 83 THR A CA 1
ATOM 724 C C . THR A 1 83 ? 19.383 3.917 -6.620 1.00 86.94 83 THR A C 1
ATOM 726 O O . THR A 1 83 ? 19.463 5.100 -6.295 1.00 86.94 83 THR A O 1
ATOM 729 N N . LYS A 1 84 ? 20.179 3.386 -7.557 1.00 87.75 84 LYS A N 1
ATOM 730 C CA . LYS A 1 84 ? 21.153 4.179 -8.329 1.00 87.75 84 LYS A CA 1
ATOM 731 C C . LYS A 1 84 ? 20.506 4.957 -9.477 1.00 87.75 84 LYS A C 1
ATOM 733 O O . LYS A 1 84 ? 21.131 5.858 -10.032 1.00 87.75 84 LYS A O 1
ATOM 738 N N . ILE A 1 85 ? 19.278 4.609 -9.857 1.00 85.75 85 ILE A N 1
ATOM 739 C CA . ILE A 1 85 ? 18.523 5.309 -10.898 1.00 85.75 85 ILE A CA 1
ATOM 740 C C . ILE A 1 85 ? 17.961 6.608 -10.308 1.00 85.75 85 ILE A C 1
ATOM 742 O O . ILE A 1 85 ? 17.551 6.638 -9.151 1.00 85.75 85 ILE A O 1
ATOM 746 N N . THR A 1 86 ? 17.886 7.676 -11.109 1.00 84.94 86 THR A N 1
ATOM 747 C CA . THR A 1 86 ? 17.420 9.012 -10.682 1.00 84.94 86 THR A CA 1
ATOM 748 C C . THR A 1 86 ? 16.095 8.992 -9.911 1.00 84.94 86 THR A C 1
ATOM 750 O O . THR A 1 86 ? 15.945 9.734 -8.948 1.00 84.94 86 THR A O 1
ATOM 753 N N . ILE A 1 87 ? 15.159 8.129 -10.309 1.00 85.50 87 ILE A N 1
ATOM 754 C CA . ILE A 1 87 ? 13.825 7.977 -9.699 1.00 85.50 87 ILE A CA 1
ATOM 755 C C . ILE A 1 87 ? 13.713 6.744 -8.787 1.00 85.50 87 ILE A C 1
ATOM 757 O O . ILE A 1 87 ? 12.623 6.373 -8.361 1.00 85.50 87 ILE A O 1
ATOM 761 N N . GLY A 1 88 ? 14.829 6.063 -8.520 1.00 87.50 88 GLY A N 1
ATOM 762 C CA . GLY A 1 88 ? 14.857 4.764 -7.852 1.00 87.50 88 GLY A CA 1
ATOM 763 C C . GLY A 1 88 ? 14.311 4.791 -6.431 1.00 87.50 88 GLY A C 1
ATOM 764 O O . GLY A 1 88 ? 13.612 3.867 -6.025 1.00 87.50 88 GLY A O 1
ATOM 765 N N . TYR A 1 89 ? 14.593 5.869 -5.693 1.00 86.44 89 TYR A N 1
ATOM 766 C CA . TYR A 1 89 ? 14.050 6.070 -4.351 1.00 86.44 89 TYR A CA 1
ATOM 767 C C . TYR A 1 89 ? 12.525 6.202 -4.375 1.00 86.44 89 TYR A C 1
ATOM 769 O O . TYR A 1 89 ? 11.848 5.431 -3.701 1.00 86.44 89 TYR A O 1
ATOM 777 N N . ASP A 1 90 ? 11.997 7.146 -5.165 1.00 87.12 90 ASP A N 1
ATOM 778 C CA . ASP A 1 90 ? 10.555 7.426 -5.213 1.00 87.12 90 ASP A CA 1
ATOM 779 C C . ASP A 1 90 ? 9.796 6.181 -5.695 1.00 87.12 90 ASP A C 1
ATOM 781 O O . ASP A 1 90 ? 8.700 5.867 -5.233 1.00 87.12 90 ASP A O 1
ATOM 785 N N . TYR A 1 91 ? 10.419 5.409 -6.588 1.00 89.50 91 TYR A N 1
ATOM 786 C CA . TYR A 1 91 ? 9.860 4.154 -7.057 1.00 89.50 91 TYR A CA 1
ATOM 787 C C . TYR A 1 91 ? 9.843 3.055 -5.994 1.00 89.50 91 TYR A C 1
ATOM 789 O O . TYR A 1 91 ? 8.840 2.360 -5.842 1.00 89.50 91 TYR A O 1
ATOM 797 N N . LEU A 1 92 ? 10.933 2.893 -5.242 1.00 90.25 92 LEU A N 1
ATOM 798 C CA . LEU A 1 92 ? 10.993 1.928 -4.148 1.00 90.25 92 LEU A CA 1
ATOM 799 C C . LEU A 1 92 ? 9.973 2.269 -3.055 1.00 90.25 92 LEU A C 1
ATOM 801 O O . LEU A 1 92 ? 9.285 1.384 -2.550 1.00 90.25 92 LEU A O 1
ATOM 805 N N . GLU A 1 93 ? 9.843 3.552 -2.733 1.00 88.62 93 GLU A N 1
ATOM 806 C CA . GLU A 1 93 ? 8.833 4.070 -1.816 1.00 88.62 93 GLU A CA 1
ATOM 807 C C . GLU A 1 93 ? 7.408 3.765 -2.309 1.00 88.62 93 GLU A C 1
ATOM 809 O O . GLU A 1 93 ? 6.593 3.240 -1.550 1.00 88.62 93 GLU A O 1
ATOM 814 N N . MET A 1 94 ? 7.123 3.982 -3.596 1.00 89.12 94 MET A N 1
ATOM 815 C CA . MET A 1 94 ? 5.840 3.618 -4.208 1.00 89.12 94 MET A CA 1
ATOM 816 C C . MET A 1 94 ? 5.540 2.113 -4.087 1.00 89.12 94 MET A C 1
ATOM 818 O O . MET A 1 94 ? 4.426 1.736 -3.719 1.00 89.12 94 MET A O 1
ATOM 822 N N . ILE A 1 95 ? 6.516 1.241 -4.365 1.00 91.62 95 ILE A N 1
ATOM 823 C CA . ILE A 1 95 ? 6.351 -0.218 -4.238 1.00 91.62 95 ILE A CA 1
ATOM 824 C C . ILE A 1 95 ? 6.087 -0.616 -2.778 1.00 91.62 95 ILE A C 1
ATOM 826 O O . ILE A 1 95 ? 5.274 -1.503 -2.499 1.00 91.62 95 ILE A O 1
ATOM 830 N N . LEU A 1 96 ? 6.744 0.045 -1.825 1.00 90.25 96 LEU A N 1
ATOM 831 C CA . LEU A 1 96 ? 6.497 -0.190 -0.406 1.00 90.25 96 LEU A CA 1
ATOM 832 C C . LEU A 1 96 ? 5.087 0.212 -0.016 1.00 90.25 96 LEU A C 1
ATOM 834 O O . LEU A 1 96 ? 4.387 -0.607 0.564 1.00 90.25 96 LEU A O 1
ATOM 838 N N . TYR A 1 97 ? 4.624 1.404 -0.392 1.00 87.38 97 TYR A N 1
ATOM 839 C CA . TYR A 1 97 ? 3.241 1.804 -0.127 1.00 87.38 97 TYR A CA 1
ATOM 840 C C . TYR A 1 97 ? 2.232 0.828 -0.724 1.00 87.38 97 TYR A C 1
ATOM 842 O O . TYR A 1 97 ? 1.270 0.437 -0.060 1.00 87.38 97 TYR A O 1
ATOM 850 N N . TYR A 1 98 ? 2.491 0.372 -1.947 1.00 89.00 98 TYR A N 1
ATOM 851 C CA . TYR A 1 98 ? 1.642 -0.600 -2.617 1.00 89.00 98 TYR A CA 1
ATOM 852 C C . TYR A 1 98 ? 1.555 -1.936 -1.856 1.00 89.00 98 TYR A C 1
ATOM 854 O O . TYR A 1 98 ? 0.467 -2.491 -1.698 1.00 89.00 98 TYR A O 1
ATOM 862 N N . THR A 1 99 ? 2.678 -2.440 -1.338 1.00 91.44 99 THR A N 1
ATOM 863 C CA . THR A 1 99 ? 2.751 -3.772 -0.707 1.00 91.44 99 THR A CA 1
ATOM 864 C C . THR A 1 99 ? 2.491 -3.771 0.802 1.00 91.44 99 THR A C 1
ATOM 866 O O . THR A 1 99 ? 1.978 -4.756 1.329 1.00 91.44 99 THR A O 1
ATOM 869 N N . LEU A 1 100 ? 2.777 -2.682 1.522 1.00 85.94 100 LEU A N 1
ATOM 870 C CA . LEU A 1 100 ? 2.687 -2.615 2.988 1.00 85.94 100 LEU A CA 1
ATOM 871 C C . LEU A 1 100 ? 1.273 -2.824 3.530 1.00 85.94 100 LEU A C 1
ATOM 873 O O . LEU A 1 100 ? 1.120 -3.349 4.631 1.00 85.94 100 LEU A O 1
ATOM 877 N N . THR A 1 101 ? 0.249 -2.463 2.756 1.00 81.88 101 THR A N 1
ATOM 878 C CA . THR A 1 101 ? -1.161 -2.710 3.110 1.00 81.88 101 THR A CA 1
ATOM 879 C C . THR A 1 101 ? -1.536 -4.196 3.081 1.00 81.88 101 THR A C 1
ATOM 881 O O . THR A 1 101 ? -2.587 -4.584 3.589 1.00 81.88 101 THR A O 1
ATOM 884 N N . LYS A 1 102 ? -0.692 -5.037 2.472 1.00 87.69 102 LYS A N 1
ATOM 885 C CA . LYS A 1 102 ? -0.899 -6.481 2.301 1.00 87.69 102 LYS A CA 1
ATOM 886 C C . LYS A 1 102 ? 0.073 -7.330 3.118 1.00 87.69 102 LYS A C 1
ATOM 888 O O . LYS A 1 102 ? -0.122 -8.536 3.214 1.00 87.69 102 LYS A O 1
ATOM 893 N N . ILE A 1 103 ? 1.092 -6.716 3.715 1.00 87.31 103 ILE A N 1
ATOM 894 C CA . ILE A 1 103 ? 2.072 -7.396 4.564 1.00 87.31 103 ILE A CA 1
ATOM 895 C C . ILE A 1 103 ? 1.586 -7.395 6.016 1.00 87.31 103 ILE A C 1
ATOM 897 O O . ILE A 1 103 ? 1.191 -6.361 6.559 1.00 87.31 103 ILE A O 1
ATOM 901 N N . GLU A 1 104 ? 1.648 -8.560 6.660 1.00 85.38 104 GLU A N 1
ATOM 902 C CA . GLU A 1 104 ? 1.302 -8.717 8.073 1.00 85.38 104 GLU A CA 1
ATOM 903 C C . GLU A 1 104 ? 2.204 -7.865 8.980 1.00 85.38 104 GLU A C 1
ATOM 905 O O . GLU A 1 104 ? 3.400 -7.719 8.726 1.00 85.38 104 GLU A O 1
ATOM 910 N N . GLN A 1 105 ? 1.666 -7.353 10.096 1.00 81.31 105 GLN A N 1
ATOM 911 C CA . GLN A 1 105 ? 2.429 -6.515 11.040 1.00 81.31 105 GLN A CA 1
ATOM 912 C C . GLN A 1 105 ? 3.747 -7.161 11.495 1.00 81.31 105 GLN A C 1
ATOM 914 O O . GLN A 1 105 ? 4.765 -6.477 11.584 1.00 81.31 105 GLN A O 1
ATOM 919 N N . ALA A 1 106 ? 3.750 -8.474 11.748 1.00 85.12 106 ALA A N 1
ATOM 920 C CA . ALA A 1 106 ? 4.948 -9.201 12.170 1.00 85.12 106 ALA A CA 1
ATOM 921 C C . ALA A 1 106 ? 6.036 -9.258 11.080 1.00 85.12 106 ALA A C 1
ATOM 923 O O . ALA A 1 106 ? 7.227 -9.327 11.389 1.00 85.12 106 ALA A O 1
ATOM 924 N N . ASP A 1 107 ? 5.636 -9.207 9.810 1.00 90.00 107 ASP A N 1
ATOM 925 C CA . ASP A 1 107 ? 6.538 -9.265 8.664 1.00 90.00 107 ASP A CA 1
ATOM 926 C C . ASP A 1 107 ? 7.036 -7.884 8.232 1.00 90.00 107 ASP A C 1
ATOM 928 O O . ASP A 1 107 ? 8.111 -7.797 7.638 1.00 90.00 107 ASP A O 1
ATOM 932 N N . LYS A 1 108 ? 6.345 -6.797 8.604 1.00 87.06 108 LYS A N 1
ATOM 933 C CA . LYS A 1 108 ? 6.833 -5.430 8.359 1.00 87.06 108 LYS A CA 1
ATOM 934 C C . LYS A 1 108 ? 8.191 -5.186 9.015 1.00 87.06 108 LYS A C 1
ATOM 936 O O . LYS A 1 108 ? 9.097 -4.714 8.344 1.00 87.06 108 LYS A O 1
ATOM 941 N N . ILE A 1 109 ? 8.384 -5.618 10.264 1.00 86.06 109 ILE A N 1
ATOM 942 C CA . ILE A 1 109 ? 9.677 -5.486 10.968 1.00 86.06 109 ILE A CA 1
ATOM 943 C C . ILE A 1 109 ? 10.786 -6.259 10.234 1.00 86.06 109 ILE A C 1
ATOM 945 O O . ILE A 1 109 ? 11.925 -5.805 10.110 1.00 86.06 109 ILE A O 1
ATOM 949 N N . LYS A 1 110 ? 10.472 -7.452 9.715 1.00 91.75 110 LYS A N 1
ATOM 950 C CA . LYS A 1 110 ? 11.437 -8.244 8.938 1.00 91.75 110 LYS A CA 1
ATOM 951 C C . LYS A 1 110 ? 11.772 -7.567 7.611 1.00 91.75 110 LYS A C 1
ATOM 953 O O . LYS A 1 110 ? 12.934 -7.588 7.211 1.00 91.75 110 LYS A O 1
ATOM 958 N N . LEU A 1 111 ? 10.783 -6.960 6.955 1.00 91.19 111 LEU A N 1
ATOM 959 C CA . LEU A 1 111 ? 10.989 -6.173 5.746 1.00 91.19 111 LEU A CA 1
ATOM 960 C C . LEU A 1 111 ? 11.871 -4.950 6.025 1.00 91.19 111 LEU A C 1
ATOM 962 O O . LEU A 1 111 ? 12.816 -4.713 5.282 1.00 91.19 111 LEU A O 1
ATOM 966 N N . GLU A 1 112 ? 11.638 -4.218 7.114 1.00 87.75 112 GLU A N 1
ATOM 967 C CA . GLU A 1 112 ? 12.489 -3.087 7.507 1.00 87.75 112 GLU A CA 1
ATOM 968 C C . GLU A 1 112 ? 13.951 -3.506 7.682 1.00 87.75 112 GLU A C 1
ATOM 970 O O . GLU A 1 112 ? 14.858 -2.856 7.156 1.00 87.75 112 GLU A O 1
ATOM 975 N N . ASN A 1 113 ? 14.188 -4.630 8.364 1.00 88.81 113 ASN A N 1
ATOM 976 C CA . ASN A 1 113 ? 15.529 -5.189 8.530 1.00 88.81 113 ASN A CA 1
ATOM 977 C C . ASN A 1 113 ? 16.150 -5.611 7.188 1.00 88.81 113 ASN A C 1
ATOM 979 O O . ASN A 1 113 ? 17.326 -5.342 6.932 1.00 88.81 113 ASN A O 1
ATOM 983 N N . LEU A 1 114 ? 15.371 -6.239 6.301 1.00 92.00 114 LEU A N 1
ATOM 984 C CA . LEU A 1 114 ? 15.819 -6.605 4.955 1.00 92.00 114 LEU A CA 1
ATOM 985 C C . LEU A 1 114 ? 16.250 -5.366 4.156 1.00 92.00 114 LEU A C 1
ATOM 987 O O . LEU A 1 114 ? 17.330 -5.343 3.575 1.00 92.00 114 LEU A O 1
ATOM 991 N N . LEU A 1 115 ? 15.442 -4.308 4.165 1.00 91.00 115 LEU A N 1
ATOM 992 C CA . LEU A 1 115 ? 15.752 -3.070 3.452 1.00 91.00 115 LEU A CA 1
ATOM 993 C C . LEU A 1 115 ? 16.962 -2.361 4.065 1.00 91.00 115 LEU A C 1
ATOM 995 O O . LEU A 1 115 ? 17.835 -1.903 3.336 1.00 91.00 115 LEU A O 1
ATOM 999 N N . SER A 1 116 ? 17.066 -2.330 5.393 1.00 87.81 116 SER A N 1
ATOM 1000 C CA . SER A 1 116 ? 18.189 -1.691 6.094 1.00 87.81 116 SER A CA 1
ATOM 1001 C C . SER A 1 116 ? 19.523 -2.401 5.854 1.00 87.81 116 SER A C 1
ATOM 1003 O O . SER A 1 116 ? 20.571 -1.766 5.898 1.00 87.81 116 SER A O 1
ATOM 1005 N N . THR A 1 117 ? 19.495 -3.713 5.599 1.00 89.69 117 THR A N 1
ATOM 1006 C CA . THR A 1 117 ? 20.701 -4.503 5.296 1.00 89.69 117 THR A CA 1
ATOM 1007 C C . THR A 1 117 ? 21.107 -4.433 3.829 1.00 89.69 117 THR A C 1
ATOM 1009 O O . THR A 1 117 ? 22.296 -4.518 3.528 1.00 89.69 117 THR A O 1
ATOM 1012 N N . LYS A 1 118 ? 20.146 -4.293 2.910 1.00 91.88 118 LYS A N 1
ATOM 1013 C CA . LYS A 1 118 ? 20.416 -4.252 1.466 1.00 91.88 118 LYS A CA 1
ATOM 1014 C C . LYS A 1 118 ? 20.718 -2.846 0.959 1.00 91.88 118 LYS A C 1
ATOM 1016 O O . LYS A 1 118 ? 21.546 -2.691 0.067 1.00 91.88 118 LYS A O 1
ATOM 1021 N N . LEU A 1 119 ? 20.060 -1.824 1.497 1.00 90.38 119 LEU A N 1
ATOM 1022 C CA . LEU A 1 119 ? 20.181 -0.450 1.016 1.00 90.38 119 LEU A CA 1
ATOM 1023 C C . LEU A 1 119 ? 21.322 0.301 1.710 1.00 90.38 119 LEU A C 1
ATOM 1025 O O . LEU A 1 119 ? 21.705 -0.002 2.838 1.00 90.38 119 LEU A O 1
ATOM 1029 N N . ASN A 1 120 ? 21.835 1.343 1.052 1.00 86.06 120 ASN A N 1
ATOM 1030 C CA . ASN A 1 120 ? 22.760 2.277 1.693 1.00 86.06 120 ASN A CA 1
ATOM 1031 C C . ASN A 1 120 ? 22.076 2.948 2.913 1.00 86.06 120 ASN A C 1
ATOM 1033 O O . ASN A 1 120 ? 20.914 3.354 2.788 1.00 86.06 120 ASN A O 1
ATOM 1037 N N . PRO A 1 121 ? 22.779 3.120 4.053 1.00 84.69 121 PRO A N 1
ATOM 1038 C CA . PRO A 1 121 ? 22.254 3.761 5.261 1.00 84.69 121 PRO A CA 1
ATOM 1039 C C . PRO A 1 121 ? 21.492 5.076 5.055 1.00 84.69 121 PRO A C 1
ATOM 1041 O O . PRO A 1 121 ? 20.488 5.303 5.729 1.00 84.69 121 PRO A O 1
ATOM 1044 N N . GLU A 1 122 ? 21.925 5.941 4.134 1.00 85.19 122 GLU A N 1
ATOM 1045 C CA . GLU A 1 122 ? 21.248 7.219 3.866 1.00 85.19 122 GLU A CA 1
ATOM 1046 C C . GLU A 1 122 ? 19.837 7.002 3.299 1.00 85.19 122 GLU A C 1
ATOM 1048 O O . GLU A 1 122 ? 18.851 7.559 3.790 1.00 85.19 122 GLU A O 1
ATOM 1053 N N . ILE A 1 123 ? 19.741 6.123 2.302 1.00 81.00 123 ILE A N 1
ATOM 1054 C CA . ILE A 1 123 ? 18.493 5.759 1.629 1.00 81.00 123 ILE A CA 1
ATOM 1055 C C . ILE A 1 123 ? 17.584 5.008 2.595 1.00 81.00 123 ILE A C 1
ATOM 1057 O O . ILE A 1 123 ? 16.413 5.363 2.723 1.00 81.00 123 ILE A O 1
ATOM 1061 N N . GLY A 1 124 ? 18.134 4.023 3.311 1.00 80.25 124 GLY A N 1
ATOM 1062 C CA . GLY A 1 124 ? 17.409 3.268 4.328 1.00 80.25 124 GLY A CA 1
ATOM 1063 C C . GLY A 1 124 ? 16.804 4.194 5.383 1.00 80.25 124 GLY A C 1
ATOM 1064 O O . GLY A 1 124 ? 15.604 4.146 5.623 1.00 80.25 124 GLY A O 1
ATOM 1065 N N . THR A 1 125 ? 17.589 5.122 5.936 1.00 82.50 125 THR A N 1
ATOM 1066 C CA . THR A 1 125 ? 17.112 6.074 6.956 1.00 82.50 125 THR A CA 1
ATOM 1067 C C . THR A 1 125 ? 15.991 6.970 6.432 1.00 82.50 125 THR A C 1
ATOM 1069 O O . THR A 1 125 ? 14.987 7.186 7.114 1.00 82.50 125 THR A O 1
ATOM 1072 N N . ARG A 1 126 ? 16.148 7.512 5.219 1.00 83.81 126 ARG A N 1
ATOM 1073 C CA . ARG A 1 126 ? 15.138 8.375 4.594 1.00 83.81 126 ARG A CA 1
ATOM 1074 C C . ARG A 1 126 ? 13.835 7.613 4.339 1.00 83.81 126 ARG A C 1
ATOM 1076 O O . ARG A 1 126 ? 12.759 8.135 4.612 1.00 83.81 126 ARG A O 1
ATOM 1083 N N . LEU A 1 127 ? 13.939 6.382 3.851 1.00 83.56 127 LEU A N 1
ATOM 1084 C CA . LEU A 1 127 ? 12.810 5.500 3.577 1.00 83.56 127 LEU A CA 1
ATOM 1085 C C . LEU A 1 127 ? 12.075 5.106 4.866 1.00 83.56 127 LEU A C 1
ATOM 1087 O O . LEU A 1 127 ? 10.865 5.287 4.944 1.00 83.56 127 LEU A O 1
ATOM 1091 N N . MET A 1 128 ? 12.798 4.705 5.917 1.00 83.12 128 MET A N 1
ATOM 1092 C CA . MET A 1 128 ? 12.204 4.400 7.228 1.00 83.12 128 MET A CA 1
ATOM 1093 C C . MET A 1 128 ? 11.496 5.610 7.843 1.00 83.12 128 MET A C 1
ATOM 1095 O O . MET A 1 128 ? 10.426 5.467 8.429 1.00 83.12 128 MET A O 1
ATOM 1099 N N . ARG A 1 129 ? 12.040 6.824 7.674 1.00 85.12 129 ARG A N 1
ATOM 1100 C CA . ARG A 1 129 ? 11.363 8.052 8.119 1.00 85.12 129 ARG A CA 1
ATOM 1101 C C . ARG A 1 129 ? 10.018 8.243 7.416 1.00 85.12 129 ARG A C 1
ATOM 1103 O O . ARG A 1 129 ? 9.048 8.588 8.084 1.00 85.12 129 ARG A O 1
ATOM 1110 N N . SER A 1 130 ? 9.970 8.031 6.103 1.00 83.56 130 SER A N 1
ATOM 1111 C CA . SER A 1 130 ? 8.735 8.165 5.327 1.00 83.56 130 SER A CA 1
ATOM 1112 C C . SER A 1 130 ? 7.694 7.119 5.737 1.00 83.56 130 SER A C 1
ATOM 1114 O O . SER A 1 130 ? 6.551 7.459 6.034 1.00 83.56 130 SER A O 1
ATOM 1116 N N . LEU A 1 131 ? 8.116 5.860 5.901 1.00 80.88 131 LEU A N 1
ATOM 1117 C CA . LEU A 1 131 ? 7.244 4.787 6.388 1.00 80.88 131 LEU A CA 1
ATOM 1118 C C . LEU A 1 131 ? 6.690 5.071 7.788 1.00 80.88 131 LEU A C 1
ATOM 1120 O O . LEU A 1 131 ? 5.494 4.911 8.020 1.00 80.88 131 LEU A O 1
ATOM 1124 N N . ALA A 1 132 ? 7.530 5.557 8.705 1.00 82.31 132 ALA A N 1
ATOM 1125 C CA . ALA A 1 132 ? 7.095 5.934 10.046 1.00 82.31 132 ALA A CA 1
ATOM 1126 C C . ALA A 1 132 ? 6.059 7.072 10.018 1.00 82.31 132 ALA A C 1
ATOM 1128 O O . ALA A 1 132 ? 5.066 7.017 10.745 1.00 82.31 132 ALA A O 1
ATOM 1129 N N . GLN A 1 133 ? 6.258 8.081 9.162 1.00 84.25 133 GLN A N 1
ATOM 1130 C CA . GLN A 1 133 ? 5.285 9.160 8.962 1.00 84.25 133 GLN A CA 1
ATOM 1131 C C . GLN A 1 133 ? 3.957 8.626 8.419 1.00 84.25 133 GLN A C 1
ATOM 1133 O O . GLN A 1 133 ? 2.899 8.998 8.928 1.00 84.25 133 GLN A O 1
ATOM 1138 N N . HIS A 1 134 ? 4.003 7.720 7.441 1.00 80.31 134 HIS A N 1
ATOM 1139 C CA . HIS A 1 134 ? 2.806 7.082 6.908 1.00 80.31 134 HIS A CA 1
ATOM 1140 C C . HIS A 1 134 ? 2.062 6.277 7.975 1.00 80.31 134 HIS A C 1
ATOM 1142 O O . HIS A 1 134 ? 0.860 6.456 8.135 1.00 80.31 134 HIS A O 1
ATOM 1148 N N . TRP A 1 135 ? 2.747 5.437 8.756 1.00 78.06 135 TRP A N 1
ATOM 1149 C CA . TRP A 1 135 ? 2.103 4.667 9.828 1.00 78.06 135 TRP A CA 1
ATOM 1150 C C . TRP A 1 135 ? 1.513 5.549 10.921 1.00 78.06 135 TRP A C 1
ATOM 1152 O O . TRP A 1 135 ? 0.444 5.243 11.447 1.00 78.06 135 TRP A O 1
ATOM 1162 N N . GLN A 1 136 ? 2.174 6.656 11.262 1.00 85.31 136 GLN A N 1
ATOM 1163 C CA . GLN A 1 136 ? 1.623 7.622 12.208 1.00 85.31 136 GLN A CA 1
ATOM 1164 C 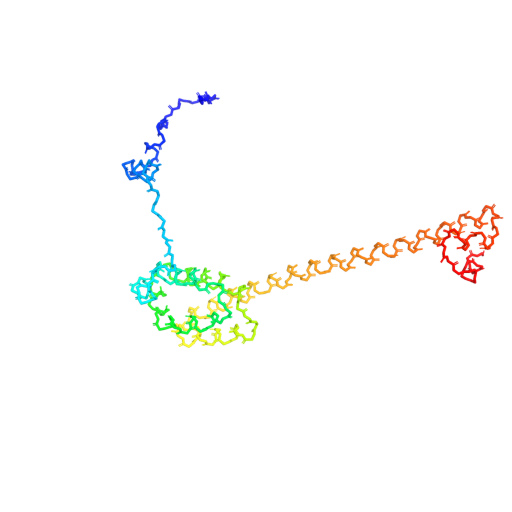C . GLN A 1 136 ? 0.330 8.250 11.672 1.00 85.31 136 GLN A C 1
ATOM 1166 O O . GLN A 1 136 ? -0.634 8.411 12.424 1.00 85.31 136 GLN A O 1
ATOM 1171 N N . GLN A 1 137 ? 0.303 8.596 10.384 1.00 84.94 137 GLN A N 1
ATOM 1172 C CA . GLN A 1 137 ? -0.870 9.171 9.735 1.00 84.94 137 GLN A CA 1
ATOM 1173 C C . GLN A 1 137 ? -2.012 8.151 9.620 1.00 84.94 137 GLN A C 1
ATOM 1175 O O . GLN A 1 137 ? -3.132 8.454 10.026 1.00 84.94 137 GLN A O 1
ATOM 1180 N N . GLU A 1 138 ? -1.721 6.932 9.169 1.00 81.88 138 GLU A N 1
ATOM 1181 C CA . GLU A 1 138 ? -2.677 5.822 9.087 1.00 81.88 138 GLU A CA 1
ATOM 1182 C C . GLU A 1 138 ? -3.270 5.502 10.468 1.00 81.88 138 GLU A C 1
ATOM 1184 O O . GLU A 1 138 ? -4.487 5.435 10.633 1.00 81.88 138 GLU A O 1
ATOM 1189 N N . GLY A 1 139 ? -2.427 5.409 11.503 1.00 85.56 139 GLY A N 1
ATOM 1190 C CA . GLY A 1 139 ? -2.878 5.197 12.878 1.00 85.56 139 GLY A CA 1
ATOM 1191 C C . GLY A 1 139 ? -3.771 6.327 13.399 1.00 85.56 139 GLY A C 1
ATOM 1192 O O . GLY A 1 139 ? -4.751 6.072 14.101 1.00 85.56 139 GLY A O 1
ATOM 1193 N N . LYS A 1 140 ? -3.483 7.581 13.030 1.00 92.25 140 LYS A N 1
ATOM 1194 C CA . LYS A 1 140 ? -4.329 8.732 13.373 1.00 92.25 140 LYS A CA 1
ATOM 1195 C C . LYS A 1 140 ? -5.687 8.664 12.672 1.00 92.25 140 LYS A C 1
ATOM 1197 O O . LYS A 1 140 ? -6.700 8.944 13.306 1.00 92.25 140 LYS A O 1
ATOM 1202 N N . GLU A 1 141 ? -5.715 8.311 11.392 1.00 88.62 141 GLU A N 1
ATOM 1203 C CA . GLU A 1 141 ? -6.951 8.178 10.613 1.00 88.62 141 GLU A CA 1
ATOM 1204 C C . GLU A 1 141 ? -7.846 7.064 11.159 1.00 88.62 141 GLU A C 1
ATOM 1206 O O . GLU A 1 141 ? -9.033 7.301 11.394 1.00 88.62 141 GLU A O 1
ATOM 1211 N N . ILE A 1 142 ? -7.265 5.897 11.457 1.00 88.62 142 ILE A N 1
ATOM 1212 C CA . ILE A 1 142 ? -7.969 4.787 12.112 1.00 88.62 142 ILE A CA 1
ATOM 1213 C C . ILE A 1 142 ? -8.524 5.242 13.466 1.00 88.62 142 ILE A C 1
ATOM 1215 O O . ILE A 1 142 ? -9.713 5.075 13.727 1.00 88.62 142 ILE A O 1
ATOM 1219 N N . GLY A 1 143 ? -7.706 5.894 14.298 1.00 93.62 143 GLY A N 1
ATOM 1220 C CA . GLY A 1 143 ? -8.139 6.375 15.612 1.00 93.62 143 GLY A CA 1
ATOM 1221 C C . GLY A 1 143 ? -9.270 7.410 15.550 1.00 93.62 143 GLY A C 1
ATOM 1222 O O . GLY A 1 143 ? -10.161 7.398 16.398 1.00 93.62 143 GLY A O 1
ATOM 1223 N N . ILE A 1 144 ? -9.281 8.287 14.539 1.00 96.19 144 ILE A N 1
ATOM 1224 C CA . ILE A 1 144 ? -10.384 9.236 14.309 1.00 96.19 144 ILE A CA 1
ATOM 1225 C C . ILE A 1 144 ? -11.661 8.492 13.910 1.00 96.19 144 ILE A C 1
ATOM 1227 O O . ILE A 1 144 ? -12.725 8.788 14.452 1.00 96.19 144 ILE A O 1
ATOM 1231 N N . LEU A 1 145 ? -11.566 7.535 12.985 1.00 94.25 145 LEU A N 1
ATOM 1232 C CA . LEU A 1 145 ? -12.702 6.731 12.528 1.00 94.25 145 LEU A CA 1
ATOM 1233 C C . LEU A 1 145 ? -13.322 5.920 13.671 1.00 94.25 145 LEU A C 1
ATOM 1235 O O . LEU A 1 145 ? -14.533 5.992 13.887 1.00 94.25 145 LEU A O 1
ATOM 1239 N N . GLU A 1 146 ? -12.502 5.197 14.433 1.00 94.38 146 GLU A N 1
ATOM 1240 C CA . GLU A 1 146 ? -12.953 4.435 15.601 1.00 94.38 146 GLU A CA 1
ATOM 1241 C C . GLU A 1 146 ? -13.542 5.359 16.673 1.00 94.38 146 GLU A C 1
ATOM 1243 O O . GLU A 1 146 ? -14.615 5.089 17.216 1.00 94.38 146 GLU A O 1
ATOM 1248 N N . GLY A 1 147 ? -12.882 6.489 16.943 1.00 96.75 147 GLY A N 1
ATOM 1249 C CA . GLY A 1 147 ? -13.354 7.490 17.895 1.00 96.75 147 GLY A CA 1
ATOM 1250 C C . GLY A 1 147 ? -14.710 8.081 17.511 1.00 96.75 147 GLY A C 1
ATOM 1251 O O . GLY A 1 147 ? -15.575 8.229 18.376 1.00 96.75 147 GLY A O 1
ATOM 1252 N N . LEU A 1 148 ? -14.927 8.367 16.224 1.00 97.06 148 LEU A N 1
ATOM 1253 C CA . LEU A 1 148 ? -16.202 8.861 15.710 1.00 97.06 148 LEU A CA 1
ATOM 1254 C C . LEU A 1 148 ? -17.303 7.809 15.859 1.00 97.06 148 LEU A C 1
ATOM 1256 O O . LEU A 1 148 ? -18.364 8.130 16.382 1.00 97.06 148 LEU A O 1
ATOM 1260 N N . GLN A 1 149 ? -17.042 6.557 15.475 1.00 95.00 149 GLN A N 1
ATOM 1261 C CA . GLN A 1 149 ? -18.024 5.474 15.594 1.00 95.00 149 GLN A CA 1
ATOM 1262 C C . GLN A 1 149 ? -18.428 5.221 17.050 1.00 95.00 149 GLN A C 1
ATOM 1264 O O . GLN A 1 149 ? -19.614 5.139 17.373 1.00 95.00 149 GLN A O 1
ATOM 1269 N N . VAL A 1 150 ? -17.446 5.128 17.951 1.00 96.38 150 VAL A N 1
ATOM 1270 C CA . VAL A 1 150 ? -17.706 4.937 19.384 1.00 96.38 150 VAL A CA 1
ATOM 1271 C C . VAL A 1 150 ? -18.417 6.158 19.968 1.00 96.38 150 VAL A C 1
ATOM 1273 O O . VAL A 1 150 ? -19.337 6.005 20.774 1.00 96.38 150 VAL A O 1
ATOM 1276 N N . GLY A 1 151 ? -18.008 7.364 19.569 1.00 96.75 151 GLY A N 1
ATOM 1277 C CA . GLY A 1 151 ? -18.608 8.622 20.001 1.00 96.75 151 GLY A CA 1
ATOM 1278 C C . GLY A 1 151 ? -20.065 8.760 19.568 1.00 96.75 151 GLY A C 1
ATOM 1279 O O . GLY A 1 151 ? -20.913 9.074 20.397 1.00 96.75 151 GLY A O 1
ATOM 1280 N N . GLU A 1 152 ? -20.373 8.461 18.308 1.00 96.94 152 GLU A N 1
ATOM 1281 C CA . GLU A 1 152 ? -21.731 8.484 17.761 1.00 96.94 152 GLU A CA 1
ATOM 1282 C C . GLU A 1 152 ? -22.626 7.456 18.462 1.00 96.94 152 GLU A C 1
ATOM 1284 O O . GLU A 1 152 ? -23.702 7.803 18.951 1.00 96.94 152 GLU A O 1
ATOM 1289 N N . ALA A 1 153 ? -22.159 6.212 18.611 1.00 95.62 153 ALA A N 1
ATOM 1290 C CA . ALA A 1 153 ? -22.917 5.165 19.292 1.00 95.62 153 ALA A CA 1
ATOM 1291 C C . ALA A 1 153 ? -23.229 5.530 20.754 1.00 95.62 153 ALA A C 1
ATOM 1293 O O . ALA A 1 153 ? -24.371 5.383 21.203 1.00 95.62 153 ALA A O 1
ATOM 1294 N N . LYS A 1 154 ? -22.239 6.049 21.494 1.00 96.06 154 LYS A N 1
ATOM 1295 C CA . LYS A 1 154 ? -22.437 6.515 22.875 1.00 96.06 154 LYS A CA 1
ATOM 1296 C C . LYS A 1 154 ? -23.338 7.744 22.936 1.00 96.06 154 LYS A C 1
ATOM 1298 O O . LYS A 1 154 ? -24.221 7.789 23.786 1.00 96.06 154 LYS A O 1
ATOM 1303 N N . GLY A 1 155 ? -23.155 8.705 22.035 1.00 96.69 155 GLY A N 1
ATOM 1304 C CA . GLY A 1 155 ? -23.971 9.916 21.960 1.00 96.69 155 GLY A CA 1
ATOM 1305 C C . GLY A 1 155 ? -25.447 9.601 21.722 1.00 96.69 155 GLY A C 1
ATOM 1306 O O . GLY A 1 155 ? -26.304 10.120 22.429 1.00 96.69 155 GLY A O 1
ATOM 1307 N N . ILE A 1 156 ? -25.748 8.675 20.806 1.00 96.62 156 ILE A N 1
ATOM 1308 C CA . ILE A 1 156 ? -27.117 8.202 20.558 1.00 96.62 156 ILE A CA 1
ATOM 1309 C C . ILE A 1 156 ? -27.699 7.514 21.801 1.00 96.62 156 ILE A C 1
ATOM 1311 O O . ILE A 1 156 ? -28.862 7.737 22.134 1.00 96.62 156 ILE A O 1
ATOM 1315 N N . GLN A 1 157 ? -26.924 6.668 22.490 1.00 94.62 157 GLN A N 1
ATOM 1316 C CA . GLN A 1 157 ? -27.397 5.994 23.705 1.00 94.62 157 GLN A CA 1
ATOM 1317 C C . GLN A 1 157 ? -27.686 6.979 24.842 1.00 94.62 157 GLN A C 1
ATOM 1319 O O . GLN A 1 157 ? -28.746 6.885 25.460 1.00 94.62 157 GLN A O 1
ATOM 1324 N N . ILE A 1 158 ? -26.778 7.927 25.089 1.00 95.75 158 ILE A N 1
ATOM 1325 C CA . ILE A 1 158 ? -26.940 8.962 26.116 1.00 95.75 158 ILE A CA 1
ATOM 1326 C C . ILE A 1 158 ? -28.141 9.845 25.776 1.00 95.75 158 ILE A C 1
ATOM 1328 O O . ILE A 1 158 ? -29.025 9.991 26.613 1.00 95.75 158 ILE A O 1
ATOM 1332 N N . GLY A 1 159 ? -28.243 10.333 24.536 1.00 95.38 159 GLY A N 1
ATOM 1333 C CA . GLY A 1 159 ? -29.363 11.170 24.101 1.00 95.38 159 GLY A CA 1
ATOM 1334 C C . GLY A 1 159 ? -30.719 10.477 24.256 1.00 95.38 159 GLY A C 1
ATOM 1335 O O . GLY A 1 159 ? -31.654 11.071 24.782 1.00 95.38 159 GLY A O 1
ATOM 1336 N N . LYS A 1 160 ? -30.823 9.187 23.899 1.00 94.88 160 LYS A N 1
ATOM 1337 C CA . LYS A 1 160 ? -32.049 8.397 24.129 1.00 94.88 160 LYS A CA 1
ATOM 1338 C C . LYS A 1 160 ? -32.376 8.232 25.614 1.00 94.88 160 LYS A C 1
ATOM 1340 O O . LYS A 1 160 ? -33.549 8.200 25.976 1.00 94.88 160 LYS A O 1
ATOM 1345 N N . ALA A 1 161 ? -31.367 8.067 26.469 1.00 92.81 161 ALA A N 1
ATOM 1346 C CA . ALA A 1 161 ? -31.574 7.957 27.909 1.00 92.81 161 ALA A CA 1
ATOM 1347 C C . ALA A 1 161 ? -32.042 9.294 28.505 1.00 92.81 161 ALA A C 1
ATOM 1349 O O . ALA A 1 161 ? -33.033 9.316 29.230 1.00 92.81 161 ALA A O 1
ATOM 1350 N N . GLU A 1 162 ? -31.389 10.403 28.153 1.00 94.81 162 GLU A N 1
ATOM 1351 C CA . GLU A 1 162 ? -31.758 11.753 28.596 1.00 94.81 162 GLU A CA 1
ATOM 1352 C C . GLU A 1 162 ? -33.168 12.142 28.135 1.00 94.81 162 GLU A C 1
ATOM 1354 O O . GLU A 1 162 ? -33.963 12.630 28.938 1.00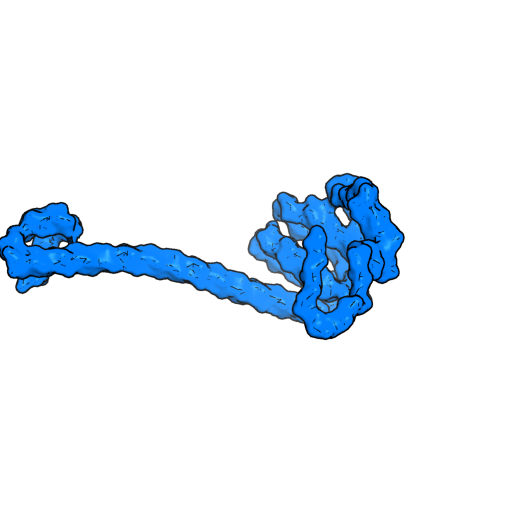 94.81 162 GLU A O 1
ATOM 1359 N N . GLU A 1 163 ? -33.525 11.836 26.884 1.00 95.75 163 GLU A N 1
ATOM 1360 C CA . GLU A 1 163 ? -34.867 12.076 26.344 1.00 95.75 163 GLU A CA 1
ATOM 1361 C C . GLU A 1 163 ? -35.946 11.314 27.131 1.00 95.75 163 GLU A C 1
ATOM 1363 O O . GLU A 1 163 ? -36.972 11.892 27.495 1.00 95.75 163 GLU A O 1
ATOM 1368 N N . ARG A 1 164 ? -35.709 10.037 27.476 1.00 94.81 164 ARG A N 1
ATOM 1369 C CA . ARG A 1 164 ? -36.637 9.252 28.316 1.00 94.81 164 ARG A CA 1
ATOM 1370 C C . ARG A 1 164 ? -36.861 9.903 29.678 1.00 94.81 164 ARG A C 1
ATOM 1372 O O . ARG A 1 164 ? -37.998 9.950 30.148 1.00 94.81 164 ARG A O 1
ATOM 1379 N N . VAL A 1 165 ? -35.797 10.419 30.299 1.00 94.81 165 VAL A N 1
ATOM 1380 C CA . VAL A 1 165 ? -35.881 11.126 31.587 1.00 94.81 165 VAL A CA 1
ATOM 1381 C C . VAL A 1 165 ? -36.666 12.430 31.444 1.00 94.81 165 VAL A C 1
ATOM 1383 O O . VAL A 1 165 ? -37.500 12.743 32.293 1.00 94.81 165 VAL A O 1
ATOM 1386 N N . GLU A 1 166 ? -36.445 13.193 30.374 1.00 95.44 166 GLU A N 1
ATOM 1387 C CA . GLU A 1 166 ? -37.166 14.447 30.140 1.00 95.44 166 GLU A CA 1
ATOM 1388 C C . GLU A 1 166 ? -38.665 14.215 29.888 1.00 95.44 166 GLU A C 1
ATOM 1390 O O . GLU A 1 166 ? -39.505 14.938 30.432 1.00 95.44 166 GLU A O 1
ATOM 1395 N N . ILE A 1 167 ? -39.015 13.174 29.125 1.00 94.38 167 ILE A N 1
ATOM 1396 C CA . ILE A 1 167 ? -40.407 12.749 28.921 1.00 94.38 167 ILE A CA 1
ATOM 1397 C C . ILE A 1 167 ? -41.041 12.362 30.261 1.00 94.38 167 ILE A C 1
ATOM 1399 O O . ILE A 1 167 ? -42.141 12.828 30.561 1.00 94.38 167 ILE A O 1
ATOM 1403 N N . ALA A 1 168 ? -40.350 11.574 31.094 1.00 94.75 168 ALA A N 1
ATOM 1404 C CA . ALA A 1 168 ? -40.857 11.188 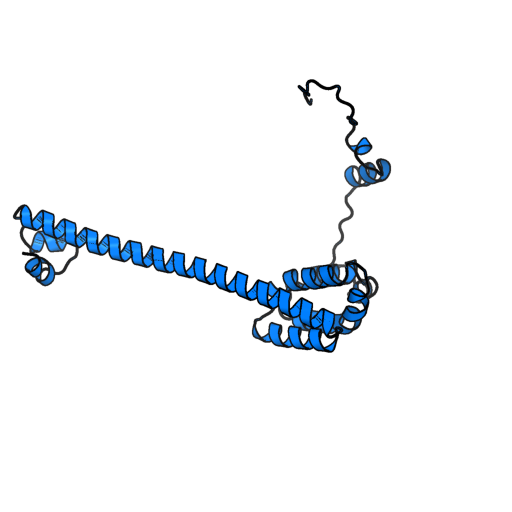32.411 1.00 94.75 168 ALA A CA 1
ATOM 1405 C C . ALA A 1 168 ? -41.158 12.409 33.295 1.00 94.75 168 ALA A C 1
ATOM 1407 O O . ALA A 1 168 ? -42.247 12.498 33.860 1.00 94.75 168 ALA A O 1
ATOM 1408 N N . LYS A 1 169 ? -40.255 13.400 33.337 1.00 94.31 169 LYS A N 1
ATOM 1409 C CA . LYS A 1 169 ? -40.466 14.661 34.074 1.00 94.31 169 LYS A CA 1
ATOM 1410 C C . LYS A 1 169 ? -41.675 15.451 33.566 1.00 94.31 169 LYS A C 1
ATOM 1412 O O . LYS A 1 169 ? -42.446 15.974 34.368 1.00 94.31 169 LYS A O 1
ATOM 1417 N N . LYS A 1 170 ? -41.862 15.539 32.243 1.00 95.12 170 LYS A N 1
ATOM 1418 C CA . LYS A 1 170 ? -43.019 16.224 31.635 1.00 95.12 170 LYS A CA 1
ATOM 1419 C C . LYS A 1 170 ? -44.340 15.513 31.931 1.00 95.12 170 LYS A C 1
ATOM 1421 O O . LYS A 1 170 ? -45.350 16.178 32.126 1.00 95.12 170 LYS A O 1
ATOM 1426 N N . LEU A 1 171 ? -44.349 14.183 31.969 1.00 93.62 171 LEU A N 1
ATOM 1427 C CA . LEU A 1 171 ? -45.549 13.413 32.302 1.00 93.62 171 LEU A CA 1
ATOM 1428 C C . LEU A 1 171 ? -45.885 13.494 33.800 1.00 93.62 171 LEU A C 1
ATOM 1430 O O . LEU A 1 171 ? -47.060 13.631 34.145 1.00 93.62 171 LEU A O 1
ATOM 1434 N N . LEU A 1 172 ? -44.871 13.481 34.677 1.00 93.50 172 LEU A N 1
ATOM 1435 C CA . LEU A 1 172 ? -45.043 13.709 36.118 1.00 93.50 172 LEU A CA 1
ATOM 1436 C C . LEU A 1 172 ? -45.659 15.086 36.389 1.00 93.50 172 LEU A C 1
ATOM 1438 O O . LEU A 1 172 ? -46.639 15.187 37.123 1.00 93.50 172 LEU A O 1
ATOM 1442 N N . SER A 1 173 ? -45.160 16.144 35.737 1.00 93.69 173 SER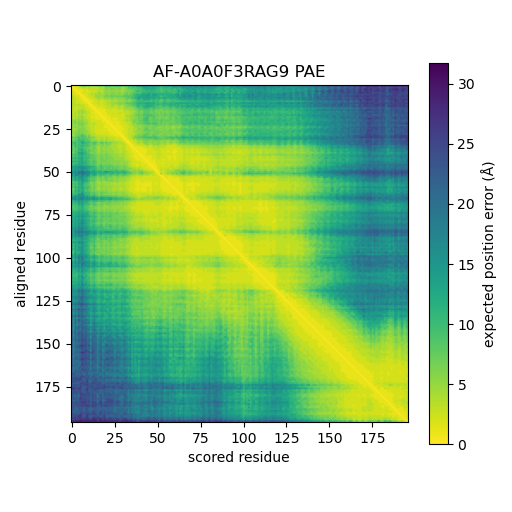 A N 1
ATOM 1443 C CA . SER A 1 173 ? -45.704 17.499 35.912 1.00 93.69 173 SER A CA 1
ATOM 1444 C C . SER A 1 173 ? -47.137 17.667 35.389 1.00 93.69 173 SER A C 1
ATOM 1446 O O . SER A 1 173 ? -47.839 18.589 35.802 1.00 93.69 173 SER A O 1
ATOM 1448 N N . GLN A 1 174 ? -47.597 16.760 34.523 1.00 94.00 174 GLN A N 1
ATOM 1449 C CA . GLN A 1 174 ? -48.983 16.676 34.054 1.00 94.00 174 GLN A CA 1
ATOM 1450 C C . GLN A 1 174 ? -49.878 15.797 34.947 1.00 94.00 174 GLN A C 1
ATOM 1452 O O . GLN A 1 174 ? -51.066 15.657 34.662 1.00 94.00 174 GLN A O 1
ATOM 1457 N N . GLY A 1 175 ? -49.340 15.208 36.020 1.00 91.50 175 GLY A N 1
ATOM 1458 C CA . GLY A 1 175 ? -50.091 14.373 36.961 1.00 91.50 175 GLY A CA 1
ATOM 1459 C C . GLY A 1 175 ? -50.345 12.941 36.480 1.00 91.50 175 GLY A C 1
ATOM 1460 O O . GLY A 1 175 ? -51.256 12.284 36.985 1.00 91.50 175 GLY A O 1
ATOM 1461 N N . CYS A 1 176 ? -49.576 12.441 35.505 1.00 93.56 176 CYS A N 1
ATOM 1462 C CA . CYS A 1 176 ? -49.638 11.029 35.117 1.00 93.56 176 CYS A CA 1
ATOM 1463 C C . CYS A 1 176 ? -49.102 10.143 36.253 1.00 93.56 176 CYS A C 1
ATOM 1465 O O . CYS A 1 176 ? -48.134 10.504 36.918 1.00 93.56 176 CYS A O 1
ATOM 1467 N N . ASN A 1 177 ? -49.693 8.963 36.472 1.00 94.12 177 ASN A N 1
ATOM 1468 C CA . ASN A 1 177 ? -49.210 8.062 37.520 1.00 94.12 177 ASN A CA 1
ATOM 1469 C C . ASN A 1 177 ? -47.894 7.367 37.119 1.00 94.12 177 ASN A C 1
ATOM 1471 O O . ASN A 1 177 ? -47.649 7.078 35.947 1.00 94.12 177 ASN A O 1
ATOM 1475 N N . VAL A 1 178 ? -47.072 7.036 38.119 1.00 92.50 178 VAL A N 1
ATOM 1476 C CA . VAL A 1 178 ? -45.731 6.445 37.946 1.00 92.50 178 VAL A CA 1
ATOM 1477 C C . VAL A 1 178 ? -45.741 5.183 37.070 1.00 92.50 178 VAL A C 1
ATOM 1479 O O . VAL A 1 178 ? -44.876 5.028 36.210 1.00 92.50 178 VAL A O 1
ATOM 1482 N N . SER A 1 179 ? -46.757 4.325 37.212 1.00 93.69 179 SER A N 1
ATOM 1483 C CA . SER A 1 179 ? -46.851 3.076 36.444 1.00 93.69 179 SER A CA 1
ATOM 1484 C C . SER A 1 179 ? -47.079 3.300 34.941 1.00 93.69 179 SER A C 1
ATOM 1486 O O . SER A 1 179 ? -46.438 2.655 34.107 1.00 93.69 179 SER A O 1
ATOM 1488 N N . LEU A 1 180 ? -47.914 4.278 34.559 1.00 92.81 180 LEU A N 1
ATOM 1489 C CA . LEU A 1 180 ? -48.085 4.651 33.151 1.00 92.81 180 LEU A CA 1
ATOM 1490 C C . LEU A 1 180 ? -46.786 5.234 32.580 1.00 92.81 180 LEU A C 1
ATOM 1492 O O . LEU A 1 180 ? -46.381 4.864 31.478 1.00 92.81 180 LEU A O 1
ATOM 1496 N N . ILE A 1 181 ? -46.101 6.094 33.338 1.00 93.62 181 ILE A N 1
ATOM 1497 C CA . ILE A 1 181 ? -44.838 6.715 32.913 1.00 93.62 181 ILE A CA 1
ATOM 1498 C C . ILE A 1 181 ? -43.747 5.659 32.703 1.00 93.62 181 ILE A C 1
ATOM 1500 O O . ILE A 1 181 ? -43.037 5.711 31.695 1.00 93.62 181 ILE A O 1
ATOM 1504 N N . SER A 1 182 ? -43.650 4.673 33.598 1.00 94.94 182 SER A N 1
ATOM 1505 C CA . SER A 1 182 ? -42.731 3.540 33.456 1.00 94.94 182 SER A CA 1
ATOM 1506 C C . SER A 1 182 ? -43.013 2.743 32.185 1.00 94.94 182 SER A C 1
ATOM 1508 O O . SER A 1 182 ? -42.097 2.502 31.401 1.00 94.94 182 SER A O 1
ATOM 1510 N N . SER A 1 183 ? -44.284 2.443 31.894 1.00 94.75 183 SER A N 1
ATOM 1511 C CA . SER A 1 183 ? -44.656 1.703 30.679 1.00 94.75 183 SER A CA 1
ATOM 1512 C C . SER A 1 183 ? -44.313 2.437 29.371 1.00 94.75 183 SER A C 1
ATOM 1514 O O . SER A 1 183 ? -43.943 1.797 28.388 1.00 94.75 183 SER A O 1
ATOM 1516 N N . VAL A 1 184 ? -44.400 3.774 29.355 1.00 92.25 184 VAL A N 1
ATOM 1517 C CA . VAL A 1 184 ? -44.145 4.606 28.165 1.00 92.25 184 VAL A CA 1
ATOM 1518 C C . VAL A 1 184 ? -42.652 4.870 27.961 1.00 92.25 184 VAL A C 1
ATOM 1520 O O . VAL A 1 184 ? -42.163 4.843 26.833 1.00 92.25 184 VAL A O 1
ATOM 1523 N N . THR A 1 185 ? -41.916 5.140 29.039 1.00 91.62 185 THR A N 1
ATOM 1524 C CA . THR A 1 185 ? -40.497 5.535 28.967 1.00 91.62 185 THR A CA 1
ATOM 1525 C C . THR A 1 185 ? -39.537 4.352 29.103 1.00 91.62 185 THR A C 1
ATOM 1527 O O . THR A 1 185 ? -38.370 4.459 28.717 1.00 91.62 185 THR A O 1
ATOM 1530 N N . GLY A 1 186 ? -40.015 3.219 29.628 1.00 92.25 186 GLY A N 1
ATOM 1531 C CA . GLY A 1 186 ? -39.201 2.051 29.958 1.00 92.25 186 GLY A CA 1
ATOM 1532 C C . GLY A 1 186 ? -38.231 2.287 31.120 1.00 92.25 186 GLY A C 1
ATOM 1533 O O . GLY A 1 186 ? -37.259 1.545 31.239 1.00 92.25 186 GLY A O 1
ATOM 1534 N N . LEU A 1 187 ? -38.438 3.340 31.921 1.00 93.88 187 LEU A N 1
ATOM 1535 C CA . LEU A 1 187 ? -37.662 3.629 33.129 1.00 93.88 187 LEU A CA 1
ATOM 1536 C C . LEU A 1 187 ? -38.264 2.904 34.340 1.00 93.88 187 LEU A C 1
ATOM 1538 O O . LEU A 1 187 ? -39.482 2.739 34.422 1.00 93.88 187 LEU A O 1
ATOM 1542 N N . ASP A 1 188 ? -37.423 2.517 35.298 1.00 95.06 188 ASP A N 1
ATOM 1543 C CA . ASP A 1 188 ? -37.874 1.878 36.537 1.00 95.06 188 ASP A CA 1
ATOM 1544 C C . ASP A 1 188 ? -38.746 2.822 37.373 1.00 95.06 188 ASP A C 1
ATOM 1546 O O . ASP A 1 188 ? -38.404 3.990 37.569 1.00 95.06 188 ASP A O 1
ATOM 1550 N N . GLU A 1 189 ? -39.843 2.305 37.935 1.00 92.38 189 GLU A N 1
ATOM 1551 C CA . GLU A 1 189 ? -40.759 3.088 38.779 1.00 92.38 189 GLU A CA 1
ATOM 1552 C C . GLU A 1 189 ? -40.030 3.743 39.965 1.00 92.38 189 GLU A C 1
ATOM 1554 O O . GLU A 1 189 ? -40.251 4.916 40.247 1.00 92.38 189 GLU A O 1
ATOM 1559 N N . ALA A 1 190 ? -39.083 3.036 40.594 1.00 92.94 190 ALA A N 1
ATOM 1560 C CA . ALA A 1 190 ? -38.268 3.576 41.685 1.00 92.94 190 ALA A CA 1
ATOM 1561 C C . ALA A 1 190 ? -37.395 4.766 41.248 1.00 92.94 190 ALA A C 1
ATOM 1563 O O . ALA A 1 190 ? -37.210 5.715 42.010 1.00 92.94 190 ALA A O 1
ATOM 1564 N N . PHE A 1 191 ? -36.871 4.731 40.018 1.00 92.50 191 PHE A N 1
ATOM 1565 C CA . PHE A 1 191 ? -36.121 5.849 39.455 1.00 92.50 191 PHE A CA 1
ATOM 1566 C C . PHE A 1 191 ? -37.058 7.018 39.132 1.00 92.50 191 PHE A C 1
ATOM 1568 O O . PHE A 1 191 ? -36.741 8.151 39.478 1.00 92.50 191 PHE A O 1
ATOM 1575 N N . ILE A 1 192 ? -38.233 6.759 38.550 1.00 92.94 192 ILE A N 1
ATOM 1576 C CA . ILE A 1 192 ? -39.237 7.792 38.249 1.00 92.94 192 ILE A CA 1
ATOM 1577 C C . ILE A 1 192 ? -39.704 8.498 39.528 1.00 92.94 192 ILE A C 1
ATOM 1579 O O . ILE A 1 192 ? -39.736 9.722 39.551 1.00 92.94 192 ILE A O 1
ATOM 1583 N N . SER A 1 193 ? -39.984 7.761 40.607 1.00 89.12 193 SER A N 1
ATOM 1584 C CA . SER A 1 193 ? -40.355 8.340 41.908 1.00 89.12 193 SER A CA 1
ATOM 1585 C C . SER A 1 193 ? -39.245 9.182 42.544 1.00 89.12 193 SER A C 1
ATOM 1587 O O . SER A 1 193 ? -39.528 10.014 43.394 1.00 89.12 193 SER A O 1
ATOM 1589 N N . SER A 1 194 ? -37.983 8.996 42.140 1.00 91.25 194 SER A N 1
ATOM 1590 C CA . SER A 1 194 ? -36.872 9.857 42.573 1.00 91.25 194 SER A CA 1
ATOM 1591 C C . SER A 1 194 ? -36.762 11.173 41.788 1.00 91.25 194 SER A C 1
ATOM 1593 O O . SER A 1 194 ? -35.938 12.017 42.136 1.00 91.25 194 SER A O 1
ATOM 1595 N N . LEU A 1 195 ? -37.550 11.337 40.715 1.00 86.19 195 LEU A N 1
ATOM 1596 C CA . LEU A 1 195 ? -37.597 12.548 39.887 1.00 86.19 195 LEU A CA 1
ATOM 1597 C C . LEU A 1 195 ? -38.682 13.549 40.332 1.00 86.19 195 LEU A C 1
ATOM 1599 O O . LEU A 1 195 ? -38.736 14.633 3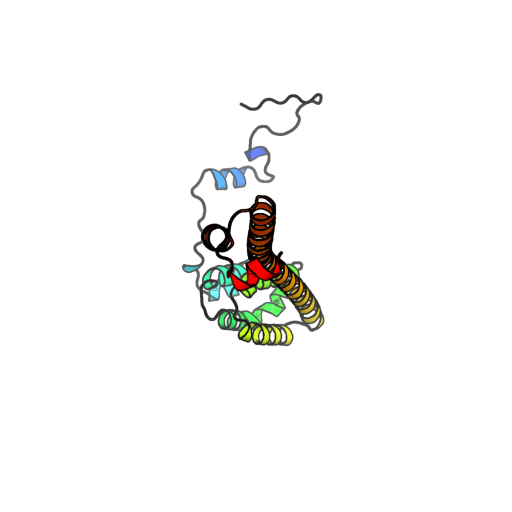9.744 1.00 86.19 195 LEU A O 1
ATOM 1603 N N . GLU A 1 196 ? -39.537 13.174 41.293 1.00 70.31 196 GLU A N 1
ATOM 1604 C CA . GLU A 1 196 ? -40.527 14.045 41.960 1.00 70.31 196 GLU A CA 1
ATOM 1605 C C . GLU A 1 196 ? -39.856 15.062 42.898 1.00 70.31 196 GLU A C 1
ATOM 1607 O O . GLU A 1 196 ? -40.297 16.235 42.882 1.00 70.31 196 GLU A O 1
#

Foldseek 3Di:
DDDDDDPDDDDDDPDPLSVDPHSPVVCCCPPDDHDDDDLCVDDLVVLLVPLQPSLVSLCVNCLPPLPVLVVCVVNLQSLQVLVVDPCSLVRVLVSCVSRVVRHDPVSVVVSLVSCCVRYDVVSSVVSVVVVVVVVVVVVVVVCVVVCVVVVVVVVVVVVLLVVLLVQLLVCVVVVHDLVVSCVVSVDDSVVSVVSD

Solvent-accessible surface area (backbone atoms only — not comparable to full-atom values): 11557 Å² total; per-residue (Å²): 139,86,88,84,90,65,95,65,83,90,84,72,73,88,50,77,41,70,72,40,100,51,32,67,59,54,45,53,59,71,72,46,85,68,86,80,82,60,52,81,80,54,58,71,74,61,25,72,73,33,68,64,66,17,55,54,43,50,46,66,55,44,62,87,46,83,63,46,65,59,57,52,59,76,49,41,84,50,48,49,64,31,52,72,41,96,60,21,57,65,50,53,52,51,54,45,64,68,44,54,84,59,45,54,77,80,49,49,60,54,47,52,52,52,45,51,72,53,33,58,67,70,60,30,52,54,50,52,51,51,52,51,52,50,53,53,50,52,51,50,52,49,50,51,53,52,49,48,54,54,47,50,56,50,49,53,52,51,50,54,51,53,49,36,52,52,50,42,53,57,40,48,77,71,67,52,55,60,69,60,44,20,73,75,52,72,48,57,54,75,60,56,65,72,70,114

Radius of gyration: 31.62 Å; Cα contacts (8 Å, |Δi|>4): 115; chains: 1; bounding box: 73×52×78 Å